Protein AF-A0A7S3CQ62-F1 (afdb_monomer)

InterPro domains:
  IPR026983 Dynein heavy chain [PTHR46532] (2-239)
  IPR027417 P-loop containing nucleoside triphosphate hydrolase [G3DSA:3.40.50.300] (1-50)
  IPR041658 Dynein heavy chain, AAA lid domain [PF18198] (79-223)
  IPR042219 Dynein heavy chain, AAA lid domain superfamily [G3DSA:1.10.8.720] (51-220)

Solvent-accessible surface area (backbone atoms only — not comparable to full-atom values): 14410 Å² total; per-residue (Å²): 114,60,71,55,50,59,57,48,43,56,50,50,56,52,39,67,72,76,58,69,67,91,84,69,78,89,88,84,88,77,76,96,56,92,63,59,53,64,72,53,58,75,75,48,89,86,80,83,89,69,80,70,76,56,54,56,49,32,28,48,53,49,52,67,68,53,53,62,69,74,55,66,77,48,56,64,68,56,50,48,53,50,52,52,47,23,46,50,52,22,43,66,60,56,33,54,72,47,40,68,82,47,31,81,65,92,63,86,82,51,71,64,49,56,52,53,45,51,52,48,51,50,58,52,48,67,73,41,56,89,70,78,63,82,64,42,70,58,51,40,43,47,44,37,55,52,49,56,29,66,63,53,85,50,70,68,54,45,53,51,51,40,52,52,37,63,72,56,54,46,80,55,46,82,68,50,29,70,66,45,45,93,43,84,97,49,103,64,69,42,53,44,71,73,92,65,56,63,68,51,52,53,47,46,46,70,73,50,47,61,82,85,50,38,37,68,65,65,37,62,64,66,54,47,53,59,42,51,52,50,54,52,52,52,52,54,62,74,75,108

Sequence (240 aa):
MPRFLIDLEKKLDHFAIEGSNQGFRLFVSSDPSKSIPIGLCERCIKLTNEPPQGLKQNMKRAFTFFSKEEIEDRDVKIKTILFALCYFHSVMLERRKFGPKGWNMKYPFNVGDLRDSAIVLNNYLERNTSSGKIPWDDLKFLFGEIMYGGHIVDDWDRILCKAYLDNLMNDSLLEEAELFPFIEGRPISFKCPPPYSYEKYIEHIETECPQETPLAFGMHPNAEIDFRTQQCIELFRLLQ

Organism: NCBI:txid1082188

Structure (mmCIF, N/CA/C/O backbone):
data_AF-A0A7S3CQ62-F1
#
_entry.id   AF-A0A7S3CQ62-F1
#
loop_
_atom_site.group_PDB
_atom_site.id
_atom_site.type_symbol
_atom_site.label_atom_id
_atom_site.label_alt_id
_atom_site.label_comp_id
_atom_site.label_asym_id
_atom_site.label_entity_id
_atom_site.label_seq_id
_atom_site.pdbx_PDB_ins_code
_atom_site.Cartn_x
_atom_site.Cartn_y
_atom_site.Cartn_z
_atom_site.occupancy
_atom_site.B_iso_or_equiv
_atom_site.auth_seq_id
_atom_site.auth_comp_id
_atom_site.auth_asym_id
_atom_site.auth_atom_id
_atom_site.pdbx_PDB_model_num
ATOM 1 N N . MET A 1 1 ? 7.791 11.599 -26.322 1.00 60.59 1 MET A N 1
ATOM 2 C CA . MET A 1 1 ? 7.980 11.901 -27.762 1.00 60.59 1 MET A CA 1
ATOM 3 C C . MET A 1 1 ? 9.100 11.032 -28.333 1.00 60.59 1 MET A C 1
ATOM 5 O O . MET A 1 1 ? 10.256 11.420 -28.224 1.00 60.59 1 MET A O 1
ATOM 9 N N . PRO A 1 2 ? 8.794 9.874 -28.937 1.00 68.69 2 PRO A N 1
ATOM 10 C CA . PRO A 1 2 ? 9.817 8.937 -29.424 1.00 68.69 2 PRO A CA 1
ATOM 11 C C . PRO A 1 2 ? 10.813 9.553 -30.417 1.00 68.69 2 PRO A C 1
ATOM 13 O O . PRO A 1 2 ? 12.007 9.292 -30.341 1.00 68.69 2 PRO A O 1
ATOM 16 N N . ARG A 1 3 ? 10.334 10.431 -31.309 1.00 80.06 3 ARG A N 1
ATOM 17 C CA . ARG A 1 3 ? 11.165 11.067 -32.346 1.00 80.06 3 ARG A CA 1
ATOM 18 C C . ARG A 1 3 ? 12.240 11.995 -31.777 1.00 80.06 3 ARG A C 1
ATOM 20 O O . ARG A 1 3 ? 13.343 12.026 -32.303 1.00 80.06 3 ARG A O 1
ATOM 27 N N . PHE A 1 4 ? 11.944 12.685 -30.675 1.00 89.00 4 PHE A N 1
ATOM 28 C CA . PHE A 1 4 ? 12.890 13.611 -30.049 1.00 89.00 4 PHE A CA 1
ATOM 29 C C . PHE A 1 4 ? 14.135 12.901 -29.505 1.00 89.00 4 PHE A C 1
ATOM 31 O O . PHE A 1 4 ? 15.214 13.479 -29.520 1.00 89.00 4 PHE A O 1
ATOM 38 N N . LEU A 1 5 ? 14.012 11.650 -29.047 1.00 90.50 5 LEU A N 1
ATOM 39 C CA . LEU A 1 5 ? 15.142 10.925 -28.460 1.00 90.50 5 LEU A CA 1
ATOM 40 C C . LEU A 1 5 ? 16.237 10.612 -29.488 1.00 90.50 5 LEU A C 1
ATOM 42 O O . LEU A 1 5 ? 17.410 10.619 -29.134 1.00 90.50 5 LEU A O 1
ATOM 46 N N . ILE A 1 6 ? 15.863 10.411 -30.753 1.00 88.56 6 ILE A N 1
ATOM 47 C CA . ILE A 1 6 ? 16.812 10.204 -31.856 1.00 88.56 6 ILE A CA 1
ATOM 48 C C . ILE A 1 6 ? 17.582 11.500 -32.141 1.00 88.56 6 ILE A C 1
ATOM 50 O O . ILE A 1 6 ? 18.793 11.489 -32.350 1.00 88.56 6 ILE A O 1
ATOM 54 N N . ASP A 1 7 ? 16.892 12.640 -32.132 1.00 91.19 7 ASP A N 1
ATOM 55 C CA . ASP A 1 7 ? 17.540 13.938 -32.332 1.00 91.19 7 ASP A CA 1
ATOM 56 C C . ASP A 1 7 ? 18.409 14.329 -31.129 1.00 91.19 7 ASP A C 1
ATOM 58 O O . ASP A 1 7 ? 19.466 14.938 -31.296 1.00 91.19 7 ASP A O 1
ATOM 62 N N . LEU A 1 8 ? 17.988 13.960 -29.917 1.00 91.44 8 LEU A N 1
ATOM 63 C CA . LEU A 1 8 ? 18.772 14.128 -28.698 1.00 91.44 8 LEU A CA 1
ATOM 64 C C . LEU A 1 8 ? 20.071 13.321 -28.762 1.00 91.44 8 LEU A C 1
ATOM 66 O O . LEU A 1 8 ? 21.128 13.865 -28.463 1.00 91.44 8 LEU A O 1
ATOM 70 N N . GLU A 1 9 ? 20.001 12.061 -29.187 1.00 90.25 9 GLU A N 1
ATOM 71 C CA . GLU A 1 9 ? 21.171 11.197 -29.369 1.00 90.25 9 GLU A CA 1
ATOM 72 C C . GLU A 1 9 ? 22.198 11.833 -30.318 1.00 90.25 9 GLU A C 1
ATOM 74 O O . GLU A 1 9 ? 23.357 11.998 -29.938 1.00 90.25 9 GLU A O 1
ATOM 79 N N . LYS A 1 10 ? 21.755 12.332 -31.480 1.00 89.81 10 LYS A N 1
ATOM 80 C CA . LYS A 1 10 ? 22.626 13.041 -32.437 1.00 89.81 10 LYS A CA 1
ATOM 81 C C . LYS A 1 10 ? 23.264 14.303 -31.855 1.00 89.81 10 LYS A C 1
ATOM 83 O O . LYS A 1 10 ? 24.413 14.616 -32.154 1.00 89.81 10 LYS A O 1
ATOM 88 N N . LYS A 1 11 ? 22.527 15.060 -31.037 1.00 90.69 11 LYS A N 1
ATOM 89 C CA . LYS A 1 11 ? 23.074 16.249 -30.363 1.00 90.69 11 LYS A CA 1
ATOM 90 C C . LYS A 1 11 ? 24.134 15.867 -29.335 1.00 90.69 11 LYS A C 1
ATOM 92 O O . LYS A 1 11 ? 25.149 16.546 -29.237 1.00 90.69 11 LYS A O 1
ATOM 97 N N . LEU A 1 12 ? 23.918 14.780 -28.594 1.00 90.12 12 LEU A N 1
ATOM 98 C CA . LEU A 1 12 ? 24.899 14.269 -27.639 1.00 90.12 12 LEU A CA 1
ATOM 99 C C . LEU A 1 12 ? 26.181 13.795 -28.332 1.00 90.12 12 LEU A C 1
ATOM 101 O O . LEU A 1 12 ? 27.257 14.072 -27.814 1.00 90.12 12 LEU A O 1
ATOM 105 N N . ASP A 1 13 ? 26.083 13.166 -29.509 1.00 88.62 13 ASP A N 1
ATOM 106 C CA . ASP A 1 13 ? 27.258 12.822 -30.327 1.00 88.62 13 ASP A CA 1
ATOM 107 C C . ASP A 1 13 ? 28.079 14.057 -30.696 1.00 88.62 13 ASP A C 1
ATOM 109 O O . ASP A 1 13 ? 29.302 14.063 -30.579 1.00 88.62 13 ASP A O 1
ATOM 113 N N . HIS A 1 14 ? 27.401 15.127 -31.107 1.00 88.94 14 HIS A N 1
ATOM 114 C CA . HIS A 1 14 ? 28.061 16.372 -31.469 1.00 88.94 14 HIS A CA 1
ATOM 115 C C . HIS A 1 14 ? 28.770 17.016 -30.266 1.00 88.94 14 HIS A C 1
ATOM 117 O O . HIS A 1 14 ? 29.957 17.331 -30.349 1.00 88.94 14 HIS A O 1
ATOM 123 N N . PHE A 1 15 ? 28.095 17.119 -29.117 1.00 88.06 15 PHE A N 1
ATOM 124 C CA . PHE A 1 15 ? 28.694 17.671 -27.895 1.00 88.06 15 PHE A CA 1
ATOM 125 C C . PHE A 1 15 ? 29.820 16.804 -27.320 1.00 88.06 15 PHE A C 1
ATOM 127 O O . PHE A 1 15 ? 30.730 17.332 -26.683 1.00 88.06 15 PHE A O 1
ATOM 134 N N . ALA A 1 16 ? 29.791 15.488 -27.549 1.00 85.00 16 ALA A N 1
ATOM 135 C CA . ALA A 1 16 ? 30.885 14.603 -27.163 1.00 85.00 16 ALA A CA 1
ATOM 136 C C . ALA A 1 16 ? 32.179 14.905 -27.943 1.00 85.00 16 ALA A C 1
ATOM 138 O O . ALA A 1 16 ? 33.265 14.712 -27.402 1.00 85.00 16 ALA A O 1
ATOM 139 N N . ILE A 1 17 ? 32.067 15.402 -29.183 1.00 87.94 17 ILE A N 1
ATOM 140 C CA . ILE A 1 17 ? 33.208 15.796 -30.024 1.00 87.94 17 ILE A CA 1
ATOM 141 C C . ILE A 1 17 ? 33.702 17.200 -29.660 1.00 87.94 17 ILE A C 1
ATOM 143 O O . ILE A 1 17 ? 34.903 17.403 -29.503 1.00 87.94 17 ILE A O 1
ATOM 147 N N . GLU A 1 18 ? 32.793 18.170 -29.531 1.00 89.75 18 GLU A N 1
ATOM 148 C CA . GLU A 1 18 ? 33.147 19.569 -29.232 1.00 89.75 18 GLU A CA 1
ATOM 149 C C . GLU A 1 18 ? 33.643 19.768 -27.793 1.00 89.75 18 GLU A C 1
ATOM 151 O O . GLU A 1 18 ? 34.380 20.711 -27.500 1.00 89.75 18 GLU A O 1
ATOM 156 N N . GLY A 1 19 ? 33.267 18.851 -26.901 1.00 85.75 19 GLY A N 1
ATOM 157 C CA . GLY A 1 19 ? 33.519 18.937 -25.474 1.00 85.75 19 GLY A CA 1
ATOM 158 C C . GLY A 1 19 ? 32.409 19.696 -24.747 1.00 85.75 19 GLY A C 1
ATOM 159 O O . GLY A 1 19 ? 31.888 20.711 -25.203 1.00 85.75 19 GLY A O 1
ATOM 160 N N . SER A 1 20 ? 32.053 19.203 -23.563 1.00 86.12 20 SER A N 1
ATOM 161 C CA . SER A 1 20 ? 31.081 19.835 -22.668 1.00 86.12 20 SER A CA 1
ATOM 162 C C . SER A 1 20 ? 31.741 20.270 -21.363 1.00 86.12 20 SER A C 1
ATOM 164 O O . SER A 1 20 ? 32.742 19.697 -20.932 1.00 86.12 20 SER A O 1
ATOM 166 N N . ASN A 1 21 ? 31.145 21.245 -20.675 1.00 91.19 21 ASN A N 1
ATOM 167 C CA .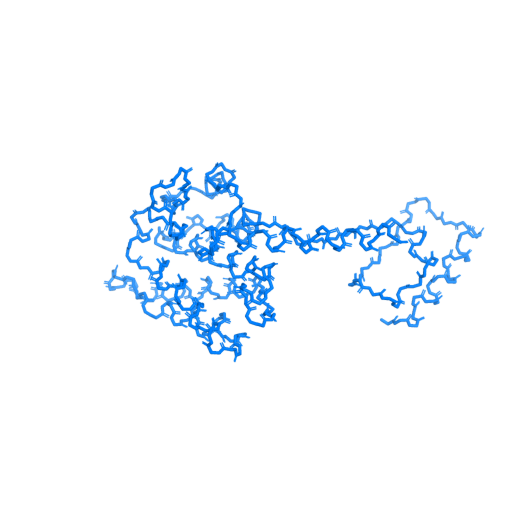 ASN A 1 21 ? 31.572 21.622 -19.327 1.00 91.19 21 ASN A CA 1
ATOM 168 C C . ASN A 1 21 ? 31.559 20.399 -18.380 1.00 91.19 21 ASN A C 1
ATOM 170 O O . ASN A 1 21 ? 30.590 19.642 -18.366 1.00 91.19 21 ASN A O 1
ATOM 174 N N . GLN A 1 22 ? 32.596 20.223 -17.551 1.00 89.38 22 GLN A N 1
ATOM 175 C CA . GLN A 1 22 ? 32.720 19.069 -16.641 1.00 89.38 22 GLN A CA 1
ATOM 176 C C . GLN A 1 22 ? 31.577 18.954 -15.610 1.00 89.38 22 GLN A C 1
ATOM 178 O O . GLN A 1 22 ? 31.265 17.857 -15.139 1.00 89.38 22 GLN A O 1
ATOM 183 N N . GLY A 1 23 ? 30.930 20.070 -15.264 1.00 92.81 23 GLY A N 1
ATOM 184 C CA . GLY A 1 23 ? 29.772 20.130 -14.370 1.00 92.81 23 GLY A CA 1
ATOM 185 C C . GLY A 1 23 ? 28.422 19.913 -15.060 1.00 92.81 23 GLY A C 1
ATOM 186 O O . GLY A 1 23 ? 27.407 19.816 -14.376 1.00 92.81 23 GLY A O 1
ATOM 187 N N . PHE A 1 24 ? 28.376 19.818 -16.393 1.00 90.31 24 PHE A N 1
ATOM 188 C CA . PHE A 1 24 ? 27.122 19.608 -17.114 1.00 90.31 24 PHE A CA 1
ATOM 189 C C . PHE A 1 24 ? 26.525 18.230 -16.800 1.00 90.31 24 PHE A C 1
ATOM 191 O O . PHE A 1 24 ? 27.224 17.214 -16.815 1.00 90.31 24 PHE A O 1
ATOM 198 N N . ARG A 1 25 ? 25.220 18.181 -16.522 1.00 91.19 25 ARG A N 1
ATOM 199 C CA . ARG A 1 25 ? 24.458 16.944 -16.317 1.00 91.19 25 ARG A CA 1
ATOM 200 C C . ARG A 1 25 ? 23.139 17.044 -17.074 1.00 91.19 25 ARG A C 1
ATOM 202 O O . ARG A 1 25 ? 22.391 17.999 -16.882 1.00 91.19 25 ARG A O 1
ATOM 209 N N . LEU A 1 26 ? 22.853 16.047 -17.907 1.00 90.50 26 LEU A N 1
ATOM 210 C CA . LEU A 1 26 ? 21.564 15.887 -18.572 1.00 90.50 26 LEU A CA 1
ATOM 211 C C . LEU A 1 26 ? 20.758 14.812 -17.841 1.00 90.50 26 LEU A C 1
ATOM 213 O O . LEU A 1 26 ? 21.170 13.655 -17.799 1.00 90.50 26 LEU A O 1
ATOM 217 N N . PHE A 1 27 ? 19.603 15.192 -17.301 1.00 92.88 27 PHE A N 1
ATOM 218 C CA . PHE A 1 27 ? 18.657 14.261 -16.691 1.00 92.88 27 PHE A CA 1
ATOM 219 C C . PHE A 1 27 ? 17.520 13.962 -17.666 1.00 92.88 27 PHE A C 1
ATOM 221 O O . PHE A 1 27 ? 16.907 14.875 -18.218 1.00 92.88 27 PHE A O 1
ATOM 228 N N . VAL A 1 28 ? 17.234 12.676 -17.862 1.00 90.06 28 VAL A N 1
ATOM 229 C CA . VAL A 1 28 ? 16.119 12.192 -18.682 1.00 90.06 28 VAL A CA 1
ATOM 230 C C . VAL A 1 28 ? 15.275 11.269 -17.814 1.00 90.06 28 VAL A C 1
ATOM 232 O O . VAL A 1 28 ? 15.810 10.351 -17.198 1.00 90.06 28 VAL A O 1
ATOM 235 N N . SER A 1 29 ? 13.967 11.518 -17.764 1.00 90.94 29 SER A N 1
ATOM 236 C CA . SER A 1 29 ? 12.998 10.675 -17.060 1.00 90.94 29 SER A CA 1
ATOM 237 C C . SER A 1 29 ? 11.996 10.106 -18.060 1.00 90.94 29 SER A C 1
ATOM 239 O O . SER A 1 29 ? 11.517 10.823 -18.941 1.00 90.94 29 SER A O 1
ATOM 241 N N . SER A 1 30 ? 11.721 8.810 -17.956 1.00 88.44 30 SER A N 1
ATOM 242 C CA . SER A 1 30 ? 10.773 8.083 -18.799 1.00 88.44 30 SER A CA 1
ATOM 243 C C . SER A 1 30 ? 10.352 6.804 -18.088 1.00 88.44 30 SER A C 1
ATOM 245 O O . SER A 1 30 ? 11.167 6.188 -17.403 1.00 88.44 30 SER A O 1
ATOM 247 N N . ASP A 1 31 ? 9.127 6.352 -18.344 1.00 86.75 31 ASP A N 1
ATOM 248 C CA . ASP A 1 31 ? 8.762 4.960 -18.092 1.00 86.75 31 ASP A CA 1
ATOM 249 C C . ASP A 1 31 ? 9.589 4.023 -18.994 1.00 86.75 31 ASP A C 1
ATOM 251 O O . ASP A 1 31 ? 10.031 4.445 -20.078 1.00 86.75 31 ASP A O 1
ATOM 255 N N . PRO A 1 32 ? 9.795 2.752 -18.594 1.00 85.00 32 PRO A N 1
ATOM 256 C CA . PRO A 1 32 ? 10.452 1.758 -19.433 1.00 85.00 32 PRO A CA 1
ATOM 257 C C . PRO A 1 32 ? 9.766 1.662 -20.799 1.00 85.00 32 PRO A C 1
ATOM 259 O O . PRO A 1 32 ? 8.586 1.330 -20.902 1.00 85.00 32 PRO A O 1
ATOM 262 N N . SER A 1 33 ? 10.507 1.951 -21.869 1.00 87.31 33 SER A N 1
ATOM 263 C CA . SER A 1 33 ? 9.961 1.942 -23.224 1.00 87.31 33 SER A CA 1
ATOM 264 C C . SER A 1 33 ? 10.969 1.419 -24.234 1.00 87.31 33 SER A C 1
ATOM 266 O O . SER A 1 33 ? 12.117 1.858 -24.283 1.00 87.31 33 SER A O 1
ATOM 268 N N . LYS A 1 34 ? 10.492 0.549 -25.133 1.00 86.69 34 LYS A N 1
ATOM 269 C CA . LYS A 1 34 ? 11.249 0.079 -26.305 1.00 86.69 34 LYS A CA 1
ATOM 270 C C . LYS A 1 34 ? 11.540 1.195 -27.317 1.00 86.69 34 LYS A C 1
ATOM 272 O O . LYS A 1 34 ? 12.281 0.977 -28.265 1.00 86.69 34 LYS A O 1
ATOM 277 N N . SER A 1 35 ? 10.940 2.374 -27.143 1.00 88.38 35 SER A N 1
ATOM 278 C CA . SER A 1 35 ? 11.170 3.533 -28.006 1.00 88.38 35 SER A CA 1
ATOM 279 C C . SER A 1 35 ? 12.406 4.352 -27.631 1.00 88.38 35 SER A C 1
ATOM 281 O O . SER A 1 35 ? 12.697 5.325 -28.323 1.00 88.38 35 SER A O 1
ATOM 283 N N . ILE A 1 36 ? 13.071 4.048 -26.511 1.00 90.31 36 ILE A N 1
ATOM 284 C CA . ILE A 1 36 ? 14.299 4.738 -26.109 1.00 90.31 36 ILE A CA 1
ATOM 285 C C . ILE A 1 36 ? 15.456 4.181 -26.958 1.00 90.31 36 ILE A C 1
ATOM 287 O O . ILE A 1 36 ? 15.652 2.964 -26.954 1.00 90.31 36 ILE A O 1
ATOM 291 N N . PRO A 1 37 ? 16.209 5.024 -27.692 1.00 90.81 37 PRO A N 1
ATOM 292 C CA . PRO A 1 37 ? 17.326 4.562 -28.510 1.00 90.81 37 PRO A CA 1
ATOM 293 C C . PRO A 1 37 ? 18.387 3.830 -27.686 1.00 90.81 37 PRO A C 1
ATOM 295 O O . PRO A 1 37 ? 18.737 4.253 -26.582 1.00 90.81 37 PRO A O 1
ATOM 298 N N . ILE A 1 38 ? 18.921 2.741 -28.242 1.00 89.81 38 ILE A N 1
ATOM 299 C CA . ILE A 1 38 ? 19.908 1.894 -27.560 1.00 89.81 38 ILE A CA 1
ATOM 300 C C . ILE A 1 38 ? 21.187 2.683 -27.259 1.00 89.81 38 ILE A C 1
ATOM 302 O O . ILE A 1 38 ? 21.678 2.604 -26.136 1.00 89.81 38 ILE A O 1
ATOM 306 N N . GLY A 1 39 ? 21.679 3.501 -28.196 1.00 88.62 39 GLY A N 1
ATOM 307 C CA . GLY A 1 39 ? 22.899 4.284 -27.978 1.00 88.62 39 GLY A CA 1
ATOM 308 C C . GLY A 1 39 ? 22.742 5.340 -26.880 1.00 88.62 39 GLY A C 1
ATOM 309 O O . GLY A 1 39 ? 23.668 5.562 -26.099 1.00 88.62 39 GLY A O 1
ATOM 310 N N . LEU A 1 40 ? 21.543 5.915 -26.711 1.00 89.62 40 LEU A N 1
ATOM 311 C CA . LEU A 1 40 ? 21.233 6.764 -25.555 1.00 89.62 40 LEU A CA 1
ATOM 312 C C . LEU A 1 40 ? 21.296 5.972 -24.239 1.00 89.62 40 LEU A C 1
ATOM 314 O O . LEU A 1 40 ? 21.863 6.456 -23.259 1.00 89.62 40 LEU A O 1
ATOM 318 N N . CYS A 1 41 ? 20.747 4.753 -24.219 1.00 88.62 41 CYS A N 1
ATOM 319 C CA . CYS A 1 41 ? 20.810 3.863 -23.061 1.00 88.62 41 CYS A CA 1
ATOM 320 C C . CYS A 1 41 ? 22.247 3.431 -22.729 1.00 88.62 41 CYS A C 1
ATOM 322 O O . CYS A 1 41 ? 22.599 3.350 -21.561 1.00 88.62 41 CYS A O 1
ATOM 324 N N . GLU A 1 42 ? 23.094 3.126 -23.709 1.00 88.75 42 GLU A N 1
ATOM 325 C CA . GLU A 1 42 ? 24.480 2.696 -23.459 1.00 88.75 42 GLU A CA 1
ATOM 326 C C . GLU A 1 42 ? 25.347 3.791 -22.830 1.00 88.75 42 GLU A C 1
ATOM 328 O O . GLU A 1 42 ? 26.264 3.494 -22.068 1.00 88.75 42 GLU A O 1
ATOM 333 N N . ARG A 1 43 ? 25.035 5.059 -23.111 1.00 87.00 43 ARG A N 1
ATOM 334 C CA . ARG A 1 43 ? 25.820 6.220 -22.666 1.00 87.00 43 ARG A CA 1
ATOM 335 C C . ARG A 1 43 ? 25.324 6.843 -21.365 1.00 87.00 43 ARG A C 1
ATOM 337 O O . ARG A 1 43 ? 25.995 7.718 -20.820 1.00 87.00 43 ARG A O 1
ATOM 344 N N . CYS A 1 44 ? 24.149 6.448 -20.879 1.00 89.06 44 CYS A N 1
ATOM 345 C CA . CYS A 1 44 ? 23.557 7.024 -19.679 1.00 89.06 44 CYS A CA 1
ATOM 346 C C . CYS A 1 44 ? 23.829 6.174 -18.432 1.00 89.06 44 CYS A C 1
ATOM 348 O O . CYS A 1 44 ? 23.890 4.944 -18.472 1.00 89.06 44 CYS A O 1
ATOM 350 N N . ILE A 1 45 ? 23.926 6.848 -17.284 1.00 90.94 45 ILE A N 1
ATOM 351 C CA . ILE A 1 45 ? 23.784 6.185 -15.988 1.00 90.94 45 ILE A CA 1
ATOM 352 C C . ILE A 1 45 ? 22.290 5.921 -15.798 1.00 90.94 45 ILE A C 1
ATOM 354 O O . ILE A 1 45 ? 21.497 6.855 -15.672 1.00 90.94 45 ILE A O 1
ATOM 358 N N . LYS A 1 46 ? 21.905 4.644 -15.811 1.00 90.88 46 LYS A N 1
ATOM 359 C CA . LYS A 1 46 ? 20.510 4.217 -15.659 1.00 90.88 46 LYS A CA 1
ATOM 360 C C . LYS A 1 46 ? 20.173 4.155 -14.179 1.00 90.88 46 LYS A C 1
ATOM 362 O O . LYS A 1 46 ? 20.758 3.363 -13.445 1.00 90.88 46 LYS A O 1
ATOM 367 N N . LEU A 1 47 ? 19.222 4.979 -13.760 1.00 90.94 47 LEU A N 1
ATOM 368 C CA . LEU A 1 47 ? 18.652 4.938 -12.421 1.00 90.94 47 LEU A CA 1
ATOM 369 C C . LEU A 1 47 ? 17.209 4.459 -12.534 1.00 90.94 47 LEU A C 1
ATOM 371 O O . LEU A 1 47 ? 16.369 5.133 -13.129 1.00 90.94 47 LEU A O 1
ATOM 375 N N . THR A 1 48 ? 16.931 3.281 -11.987 1.00 87.06 48 THR A N 1
ATOM 376 C CA . THR A 1 48 ? 15.582 2.722 -11.904 1.00 87.06 48 THR A CA 1
ATOM 377 C C . THR A 1 48 ? 14.967 3.117 -10.570 1.00 87.06 48 THR A C 1
ATOM 379 O O . THR A 1 48 ? 15.475 2.740 -9.515 1.00 87.06 48 THR A O 1
ATOM 382 N N . ASN A 1 49 ? 13.879 3.884 -10.611 1.00 81.44 49 ASN A N 1
ATOM 383 C CA . ASN A 1 49 ? 13.082 4.188 -9.427 1.00 81.44 49 ASN A CA 1
ATOM 384 C C . ASN A 1 49 ? 11.881 3.243 -9.385 1.00 81.44 49 ASN A C 1
ATOM 386 O O . ASN A 1 49 ? 10.823 3.541 -9.940 1.00 81.44 49 ASN A O 1
ATOM 390 N N . GLU A 1 50 ? 12.072 2.077 -8.780 1.00 74.25 50 GLU A N 1
ATOM 391 C CA . GLU A 1 50 ? 10.982 1.134 -8.556 1.00 74.25 50 GLU A CA 1
ATOM 392 C C . GLU A 1 50 ? 10.296 1.441 -7.220 1.00 74.25 50 GLU A C 1
ATOM 394 O O . GLU A 1 50 ? 10.972 1.789 -6.247 1.00 74.25 50 GLU A O 1
ATOM 399 N N . PRO A 1 51 ? 8.955 1.332 -7.139 1.00 70.12 51 PRO A N 1
ATOM 400 C CA . PRO A 1 51 ? 8.278 1.439 -5.859 1.00 70.12 51 PRO A CA 1
ATOM 401 C C . PRO A 1 51 ? 8.844 0.380 -4.904 1.00 70.12 51 PRO A C 1
ATOM 403 O O . PRO A 1 51 ? 9.126 -0.741 -5.339 1.00 70.12 51 PRO A O 1
ATOM 406 N N . PRO A 1 52 ? 9.010 0.717 -3.615 1.00 70.38 52 PRO A N 1
ATOM 407 C CA . PRO A 1 52 ? 9.515 -0.239 -2.651 1.00 70.38 52 PRO A CA 1
ATOM 408 C C . PRO A 1 52 ? 8.638 -1.490 -2.653 1.00 70.38 52 PRO A C 1
ATOM 410 O O . PRO A 1 52 ? 7.412 -1.393 -2.649 1.00 70.38 52 PRO A O 1
ATOM 413 N N . GLN A 1 53 ? 9.277 -2.655 -2.671 1.00 78.00 53 GLN A N 1
ATOM 414 C CA . GLN A 1 53 ? 8.568 -3.924 -2.641 1.00 78.00 53 GLN A CA 1
ATOM 415 C C . GLN A 1 53 ? 8.363 -4.374 -1.200 1.00 78.00 53 GLN A C 1
ATOM 417 O O . GLN A 1 53 ? 9.250 -4.257 -0.348 1.00 78.00 53 GLN A O 1
ATOM 422 N N . GLY A 1 54 ? 7.187 -4.932 -0.961 1.00 88.31 54 GLY A N 1
ATOM 423 C CA . GLY A 1 54 ? 6.856 -5.609 0.274 1.00 88.31 54 GLY A CA 1
ATOM 424 C C . GLY A 1 54 ? 6.035 -4.769 1.244 1.00 88.31 54 GLY A C 1
ATOM 425 O O . GLY A 1 54 ? 6.089 -3.534 1.261 1.00 88.31 54 GLY A O 1
ATOM 426 N N . LEU A 1 55 ? 5.261 -5.460 2.078 1.00 92.25 55 LEU A N 1
ATOM 427 C CA . LEU A 1 55 ? 4.297 -4.845 2.989 1.00 92.25 55 LEU A CA 1
ATOM 428 C C . LEU A 1 55 ? 4.932 -3.784 3.899 1.00 92.25 55 LEU A C 1
ATOM 430 O O . LEU A 1 55 ? 4.441 -2.660 3.946 1.00 92.25 55 LEU A O 1
ATOM 434 N N . LYS A 1 56 ? 6.051 -4.107 4.563 1.00 94.06 56 LYS A N 1
ATOM 435 C CA . LYS A 1 56 ? 6.719 -3.197 5.511 1.00 94.06 56 LYS A CA 1
ATOM 436 C C . LYS A 1 56 ? 7.097 -1.861 4.874 1.00 94.06 56 LYS A C 1
ATOM 438 O O . LYS A 1 56 ? 6.865 -0.801 5.447 1.00 94.06 56 LYS A O 1
ATOM 443 N N . GLN A 1 57 ? 7.682 -1.904 3.677 1.00 93.00 57 GLN A N 1
ATOM 444 C CA . GLN A 1 57 ? 8.158 -0.693 3.014 1.00 93.00 57 GLN A CA 1
ATOM 445 C C . GLN A 1 57 ? 7.010 0.139 2.441 1.00 93.00 57 GLN A C 1
ATOM 447 O O . GLN A 1 57 ? 7.053 1.366 2.523 1.00 93.00 57 GLN A O 1
ATOM 452 N N . ASN A 1 58 ? 5.960 -0.505 1.918 1.00 93.94 58 ASN A N 1
ATOM 453 C CA . ASN A 1 58 ? 4.752 0.213 1.514 1.00 93.94 58 ASN A CA 1
ATOM 454 C C . ASN A 1 58 ? 4.045 0.843 2.707 1.00 93.94 58 ASN A C 1
ATOM 456 O O . ASN A 1 58 ? 3.630 1.991 2.608 1.00 93.94 58 ASN A O 1
ATOM 460 N N . MET A 1 59 ? 3.989 0.148 3.841 1.00 94.69 59 MET A N 1
ATOM 461 C CA . MET A 1 59 ? 3.382 0.669 5.056 1.00 94.69 59 MET A CA 1
ATOM 462 C C . MET A 1 59 ? 4.151 1.867 5.600 1.00 94.69 59 MET A C 1
ATOM 464 O O . MET A 1 59 ? 3.547 2.898 5.892 1.00 94.69 59 MET A O 1
ATOM 468 N N . LYS A 1 60 ? 5.486 1.776 5.646 1.00 95.00 60 LYS A N 1
ATOM 469 C CA . LYS A 1 60 ? 6.339 2.910 6.006 1.00 95.00 60 LYS A CA 1
ATOM 470 C C . LYS A 1 60 ? 6.094 4.088 5.067 1.00 95.00 60 LYS A C 1
ATOM 472 O O . LYS A 1 60 ? 5.825 5.182 5.539 1.00 95.00 60 LYS A O 1
ATOM 477 N N . ARG A 1 61 ? 6.112 3.859 3.749 1.00 94.31 61 ARG A N 1
ATOM 478 C CA . ARG A 1 61 ? 5.863 4.900 2.741 1.00 94.31 61 ARG A CA 1
ATOM 479 C C . ARG A 1 61 ? 4.474 5.531 2.880 1.00 94.31 61 ARG A C 1
ATOM 481 O O . ARG A 1 61 ? 4.363 6.746 2.751 1.00 94.31 61 ARG A O 1
ATOM 488 N N . ALA A 1 62 ? 3.447 4.719 3.115 1.00 96.00 62 ALA A N 1
ATOM 489 C CA . ALA A 1 62 ? 2.069 5.154 3.311 1.00 96.00 62 ALA A CA 1
ATOM 490 C C . ALA A 1 62 ? 1.936 6.026 4.564 1.00 96.00 62 ALA A C 1
ATOM 492 O O . ALA A 1 62 ? 1.287 7.063 4.514 1.00 96.00 62 ALA A O 1
ATOM 493 N N . PHE A 1 63 ? 2.596 5.647 5.659 1.00 96.00 63 PHE A N 1
ATOM 494 C CA . PHE A 1 63 ? 2.553 6.409 6.903 1.00 96.00 63 PHE A CA 1
ATOM 495 C C . PHE A 1 63 ? 3.364 7.708 6.817 1.00 96.00 63 PHE A C 1
ATOM 497 O O . PHE A 1 63 ? 2.852 8.773 7.141 1.00 96.00 63 PHE A O 1
ATOM 504 N N . THR A 1 64 ? 4.595 7.656 6.292 1.00 95.19 64 THR A N 1
ATOM 505 C CA . THR A 1 64 ? 5.466 8.841 6.142 1.00 95.19 64 THR A CA 1
ATOM 506 C C . THR A 1 64 ? 5.015 9.808 5.049 1.00 95.19 64 THR A C 1
ATOM 508 O O . THR A 1 64 ? 5.666 10.824 4.816 1.00 95.19 64 THR A O 1
ATOM 511 N N . PHE A 1 65 ? 3.956 9.465 4.315 1.00 95.06 65 PHE A N 1
ATOM 512 C CA . PHE A 1 65 ? 3.312 10.393 3.395 1.00 95.06 65 PHE A CA 1
ATOM 513 C C . PHE A 1 65 ? 2.644 11.554 4.143 1.00 95.06 65 PHE A C 1
ATOM 515 O O . PHE A 1 65 ? 2.611 12.666 3.621 1.00 95.06 65 PHE A O 1
ATOM 522 N N . PHE A 1 66 ? 2.144 11.295 5.352 1.00 95.19 66 PHE A N 1
ATOM 523 C CA . PHE A 1 66 ? 1.577 12.309 6.232 1.00 95.19 66 PHE A CA 1
ATOM 524 C C . PHE A 1 66 ? 2.687 12.978 7.041 1.00 95.19 66 PHE A C 1
ATOM 526 O O . PHE A 1 66 ? 3.624 12.312 7.491 1.00 95.19 66 PHE A O 1
ATOM 533 N N . SER A 1 67 ? 2.598 14.295 7.219 1.00 94.06 67 SER A N 1
ATOM 534 C CA . SER A 1 67 ? 3.602 15.030 7.987 1.00 94.06 67 SER A CA 1
ATOM 535 C C . SER A 1 67 ? 3.490 14.721 9.481 1.00 94.06 67 SER A C 1
ATOM 537 O O . SER A 1 67 ? 2.449 14.288 9.980 1.00 94.06 67 SER A O 1
ATOM 539 N N . LYS A 1 68 ? 4.570 14.968 10.225 1.00 94.06 68 LYS A N 1
ATOM 540 C CA . LYS A 1 68 ? 4.577 14.785 11.679 1.00 94.06 68 LYS A CA 1
ATOM 541 C C . LYS A 1 68 ? 3.473 15.608 12.346 1.00 94.06 68 LYS A C 1
ATOM 543 O O . LYS A 1 68 ? 2.724 15.088 13.166 1.00 94.06 68 LYS A O 1
ATOM 548 N N . GLU A 1 69 ? 3.348 16.866 11.945 1.00 92.19 69 GLU A N 1
ATOM 549 C CA . GLU A 1 69 ? 2.365 17.820 12.459 1.00 92.19 69 GLU A CA 1
ATOM 550 C C . GLU A 1 69 ? 0.934 17.343 12.169 1.00 92.19 69 GLU A C 1
ATOM 552 O O . GLU A 1 69 ? 0.069 17.379 13.042 1.00 92.19 69 GLU A O 1
ATOM 557 N N . GLU A 1 70 ? 0.697 16.801 10.969 1.00 89.25 70 GLU A N 1
ATOM 558 C CA . GLU A 1 70 ? -0.608 16.261 10.576 1.00 89.25 70 GLU A CA 1
ATOM 559 C C . GLU A 1 70 ? -1.060 15.071 11.421 1.00 89.25 70 GLU A C 1
ATOM 561 O O . GLU A 1 70 ? -2.266 14.834 11.497 1.00 89.25 70 GLU A O 1
ATOM 566 N N . ILE A 1 71 ? -0.124 14.328 12.020 1.00 91.62 71 ILE A N 1
ATOM 567 C CA . ILE A 1 71 ? -0.389 13.152 12.854 1.00 91.62 71 ILE A CA 1
ATOM 568 C C . ILE A 1 71 ? -0.420 13.513 14.339 1.00 91.62 71 ILE A C 1
ATOM 570 O O . ILE A 1 71 ? -1.262 13.001 15.077 1.00 91.62 71 ILE A O 1
ATOM 574 N N . GLU A 1 72 ? 0.494 14.358 14.817 1.00 90.31 72 GLU A N 1
ATOM 575 C CA . GLU A 1 72 ? 0.622 14.661 16.245 1.00 90.31 72 GLU A CA 1
ATOM 576 C C . GLU A 1 72 ? -0.585 15.419 16.801 1.00 90.31 72 GLU A C 1
ATOM 578 O O . GLU A 1 72 ? -1.061 15.059 17.881 1.00 90.31 72 GLU A O 1
ATOM 583 N N . ASP A 1 73 ? -1.164 16.332 16.023 1.00 87.38 73 ASP A N 1
ATOM 584 C CA . ASP A 1 73 ? -2.288 17.175 16.450 1.00 87.38 73 ASP A CA 1
ATOM 585 C C . ASP A 1 73 ? -3.661 16.473 16.394 1.00 87.38 73 ASP A C 1
ATOM 587 O O . ASP A 1 73 ? -4.692 17.071 16.711 1.00 87.38 73 ASP A O 1
ATOM 591 N N . ARG A 1 74 ? -3.719 15.202 15.976 1.00 87.75 74 ARG A N 1
ATOM 592 C CA . ARG A 1 74 ? -4.988 14.479 15.769 1.00 87.75 74 ARG A CA 1
ATOM 593 C C . ARG A 1 74 ? -5.498 13.770 17.014 1.00 87.75 74 ARG A C 1
ATOM 595 O O . ARG A 1 74 ? -4.731 13.372 17.889 1.00 87.75 74 ARG A O 1
ATOM 602 N N . ASP A 1 75 ? -6.808 13.531 17.033 1.00 89.50 75 ASP A N 1
ATOM 603 C CA . ASP A 1 75 ? -7.435 12.652 18.018 1.00 89.50 75 ASP A CA 1
ATOM 604 C C . ASP A 1 75 ? -6.866 11.230 17.932 1.00 89.50 75 ASP A C 1
ATOM 606 O O . ASP A 1 75 ? -6.539 10.726 16.855 1.00 89.50 75 ASP A O 1
ATOM 610 N N . VAL A 1 76 ? -6.790 10.564 19.080 1.00 89.81 76 VAL A N 1
ATOM 611 C CA . VAL A 1 76 ? -6.287 9.195 19.202 1.00 89.81 76 VAL A CA 1
ATOM 612 C C . VAL A 1 76 ? -6.986 8.234 18.235 1.00 89.81 76 VAL A C 1
ATOM 614 O O . VAL A 1 76 ? -6.307 7.471 17.549 1.00 89.81 76 VAL A O 1
ATOM 617 N N . LYS A 1 77 ? -8.319 8.304 18.116 1.00 90.69 77 LYS A N 1
ATOM 618 C CA . LYS A 1 77 ? -9.100 7.411 17.246 1.00 90.69 77 LYS A CA 1
ATOM 619 C C . LYS A 1 77 ? -8.735 7.614 15.778 1.00 90.69 77 LYS A C 1
ATOM 621 O O . LYS A 1 77 ? -8.613 6.643 15.035 1.00 90.69 77 LYS A O 1
ATOM 626 N N . ILE A 1 78 ? -8.524 8.869 15.373 1.00 92.38 78 ILE A N 1
ATOM 627 C CA . ILE A 1 78 ? -8.094 9.217 14.014 1.00 92.38 78 ILE A CA 1
ATOM 628 C C . ILE A 1 78 ? -6.729 8.594 13.730 1.00 92.38 78 ILE A C 1
ATOM 630 O O . ILE A 1 78 ? -6.568 7.969 12.685 1.00 92.38 78 ILE A O 1
ATOM 634 N N . LYS A 1 79 ? -5.762 8.712 14.652 1.00 92.88 79 LYS A N 1
ATOM 635 C CA . LYS A 1 79 ? -4.419 8.137 14.464 1.00 92.88 79 LYS A CA 1
ATOM 636 C C . LYS A 1 79 ? -4.472 6.619 14.293 1.00 92.88 79 LYS A C 1
ATOM 638 O O . LYS A 1 79 ? -3.855 6.096 13.367 1.00 92.88 79 LYS A O 1
ATOM 643 N N . THR A 1 80 ? -5.244 5.926 15.132 1.00 93.56 80 THR A N 1
ATOM 644 C CA . THR A 1 80 ? -5.410 4.467 15.056 1.00 93.56 80 THR A CA 1
ATOM 645 C C . THR A 1 80 ? -6.046 4.042 13.729 1.00 93.56 80 THR A C 1
ATOM 647 O O . THR A 1 80 ? -5.509 3.178 13.035 1.00 93.56 80 THR A O 1
ATOM 650 N N . ILE A 1 81 ? -7.150 4.681 13.320 1.00 94.88 81 ILE A N 1
ATOM 651 C CA . ILE A 1 81 ? -7.818 4.355 12.049 1.00 94.88 81 ILE A CA 1
ATOM 652 C C . ILE A 1 81 ? -6.916 4.685 10.856 1.00 94.88 81 ILE A C 1
ATOM 654 O O . ILE A 1 81 ? -6.856 3.915 9.901 1.00 94.88 81 ILE A O 1
ATOM 658 N N . LEU A 1 82 ? -6.180 5.796 10.905 1.00 95.31 82 LEU A N 1
ATOM 659 C CA . LEU A 1 82 ? -5.255 6.187 9.846 1.00 95.31 82 LEU A CA 1
ATOM 660 C C . LEU A 1 82 ? -4.104 5.185 9.694 1.00 95.31 82 LEU A C 1
ATOM 662 O O . LEU A 1 82 ? -3.730 4.849 8.571 1.00 95.31 82 LEU A O 1
ATOM 666 N N . PHE A 1 83 ? -3.575 4.660 10.800 1.00 96.00 83 PHE A N 1
ATOM 667 C CA . PHE A 1 83 ? -2.570 3.600 10.765 1.00 96.00 83 PHE A CA 1
ATOM 668 C C . PHE A 1 83 ? -3.120 2.323 10.109 1.00 96.00 83 PHE A C 1
ATOM 670 O O . PHE A 1 83 ? -2.490 1.765 9.206 1.00 96.00 83 PHE A O 1
ATOM 677 N N . ALA A 1 84 ? -4.331 1.903 10.487 1.00 96.00 84 ALA A N 1
ATOM 678 C CA . ALA A 1 84 ? -5.012 0.766 9.868 1.00 96.00 84 ALA A CA 1
ATOM 679 C C . ALA A 1 84 ? -5.310 0.998 8.378 1.00 96.00 84 ALA A C 1
ATOM 681 O O . ALA A 1 84 ? -5.188 0.084 7.565 1.00 96.00 84 ALA A O 1
ATOM 682 N N . LEU A 1 85 ? -5.640 2.232 7.997 1.00 96.62 85 LEU A N 1
ATOM 683 C CA . LEU A 1 85 ? -5.843 2.636 6.609 1.00 96.62 85 LEU A CA 1
ATOM 684 C C . LEU A 1 85 ? -4.532 2.595 5.804 1.00 96.62 85 LEU A C 1
ATOM 686 O O . LEU A 1 85 ? -4.543 2.175 4.648 1.00 96.62 85 LEU A O 1
ATOM 690 N N . CYS A 1 86 ? -3.393 2.950 6.408 1.00 96.69 86 CYS A N 1
ATOM 691 C CA . CYS A 1 86 ? -2.070 2.783 5.795 1.00 96.69 86 CYS A CA 1
ATOM 692 C C . CYS A 1 86 ? -1.727 1.300 5.581 1.00 96.69 86 CYS A C 1
ATOM 694 O O . CYS A 1 86 ? -1.198 0.933 4.526 1.00 96.69 86 CYS A O 1
ATOM 696 N N . TYR A 1 87 ? -2.058 0.437 6.547 1.00 96.12 87 TYR A N 1
ATOM 697 C CA . TYR A 1 87 ? -1.937 -1.015 6.393 1.00 96.12 87 TYR A CA 1
ATOM 698 C C . TYR A 1 87 ? -2.831 -1.527 5.254 1.00 96.12 87 TYR A C 1
ATOM 700 O O . TYR A 1 87 ? -2.336 -2.181 4.336 1.00 96.12 87 TYR A O 1
ATOM 708 N N . PHE A 1 88 ? -4.115 -1.154 5.252 1.00 97.00 88 PHE A N 1
ATOM 709 C CA . PHE A 1 88 ? -5.068 -1.499 4.196 1.00 97.00 88 PHE A CA 1
ATOM 710 C C . PHE A 1 88 ? -4.555 -1.082 2.811 1.00 97.00 88 PHE A C 1
ATOM 712 O O . PHE A 1 88 ? -4.462 -1.921 1.917 1.00 97.00 88 PHE A O 1
ATOM 719 N N . HIS A 1 89 ? -4.129 0.174 2.649 1.00 97.06 89 HIS A N 1
ATOM 720 C CA . HIS A 1 89 ? -3.543 0.683 1.406 1.00 97.06 89 HIS A CA 1
ATOM 721 C C . HIS A 1 89 ? -2.367 -0.179 0.930 1.00 97.06 89 HIS A C 1
ATOM 723 O O . HIS A 1 89 ? -2.290 -0.564 -0.239 1.00 97.06 89 HIS A O 1
ATOM 729 N N . SER A 1 90 ? -1.474 -0.533 1.854 1.00 95.75 90 SER A N 1
ATOM 730 C CA . SER A 1 90 ? -0.290 -1.344 1.565 1.00 95.75 90 SER A CA 1
ATOM 731 C C . SER A 1 90 ? -0.657 -2.760 1.121 1.00 95.75 90 SER A C 1
ATOM 733 O O . SER A 1 90 ? -0.060 -3.281 0.179 1.00 95.75 90 SER A O 1
ATOM 735 N N . VAL A 1 91 ? -1.677 -3.365 1.738 1.00 94.94 91 VAL A N 1
ATOM 736 C CA . VAL A 1 91 ? -2.221 -4.669 1.332 1.00 94.94 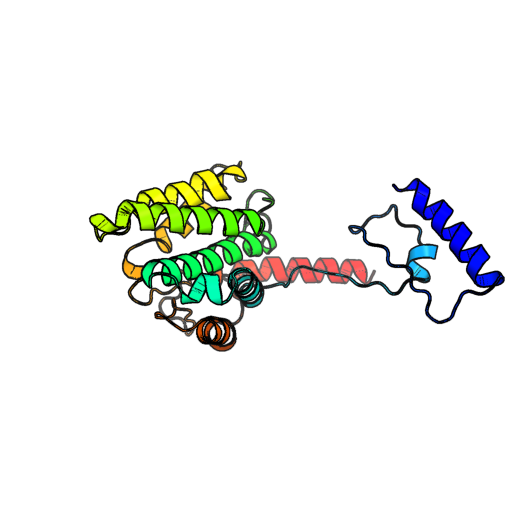91 VAL A CA 1
ATOM 737 C C . VAL A 1 91 ? -2.845 -4.588 -0.062 1.00 94.94 91 VAL A C 1
ATOM 739 O O . VAL A 1 91 ? -2.525 -5.421 -0.913 1.00 94.94 91 VAL A O 1
ATOM 742 N N . MET A 1 92 ? -3.676 -3.577 -0.341 1.00 94.62 92 MET A N 1
ATOM 743 C CA . MET A 1 92 ? -4.305 -3.398 -1.658 1.00 94.62 92 MET A CA 1
ATOM 744 C C . MET A 1 92 ? -3.260 -3.262 -2.778 1.00 94.62 92 MET A C 1
ATOM 746 O O . MET A 1 92 ? -3.411 -3.878 -3.838 1.00 94.62 92 MET A O 1
ATOM 750 N N . LEU A 1 93 ? -2.172 -2.524 -2.526 1.00 93.50 93 LEU A N 1
ATOM 751 C CA . LEU A 1 93 ? -1.054 -2.367 -3.460 1.00 93.50 93 LEU A CA 1
ATOM 752 C C . LEU A 1 93 ? -0.274 -3.666 -3.684 1.00 93.50 93 LEU A C 1
ATOM 754 O O . LEU A 1 93 ? -0.020 -4.042 -4.828 1.00 93.50 93 LEU A O 1
ATOM 758 N N . GLU A 1 94 ? 0.130 -4.347 -2.613 1.00 92.31 94 GLU A N 1
ATOM 759 C CA . GLU A 1 94 ? 1.048 -5.486 -2.696 1.00 92.31 94 GLU A CA 1
ATOM 760 C C . GLU A 1 94 ? 0.379 -6.765 -3.191 1.00 92.31 94 GLU A C 1
ATOM 762 O O . GLU A 1 94 ? 1.030 -7.579 -3.847 1.00 92.31 94 GLU A O 1
ATOM 767 N N . ARG A 1 95 ? -0.933 -6.928 -2.980 1.00 92.88 95 ARG A N 1
ATOM 768 C CA . ARG A 1 95 ? -1.678 -8.099 -3.471 1.00 92.88 95 ARG A CA 1
ATOM 769 C C . ARG A 1 95 ? -1.521 -8.327 -4.973 1.00 92.88 95 ARG A C 1
ATOM 771 O O . ARG A 1 95 ? -1.487 -9.476 -5.407 1.00 92.88 95 ARG A O 1
ATOM 778 N N . ARG A 1 96 ? -1.332 -7.268 -5.771 1.00 90.88 96 ARG A N 1
ATOM 779 C CA . ARG A 1 96 ? -1.146 -7.371 -7.233 1.00 90.88 96 ARG A CA 1
ATOM 780 C C . ARG A 1 96 ? 0.026 -8.272 -7.646 1.00 90.88 96 ARG A C 1
ATOM 782 O O . ARG A 1 96 ? 0.025 -8.779 -8.767 1.00 90.88 96 ARG A O 1
ATOM 789 N N . LYS A 1 97 ? 1.018 -8.488 -6.771 1.00 88.69 97 LYS A N 1
ATOM 790 C CA . LYS A 1 97 ? 2.168 -9.359 -7.068 1.00 88.69 97 LYS A CA 1
ATOM 791 C C . LYS A 1 97 ? 1.787 -10.830 -7.209 1.00 88.69 97 LYS A C 1
ATOM 793 O O . LYS A 1 97 ? 2.460 -11.561 -7.925 1.00 88.69 97 LYS A O 1
ATOM 798 N N . PHE A 1 98 ? 0.683 -11.251 -6.591 1.00 91.69 98 PHE A N 1
ATOM 799 C CA . PHE A 1 98 ? 0.157 -12.614 -6.704 1.00 91.69 98 PHE A CA 1
ATOM 800 C C . PHE A 1 98 ? -0.707 -12.814 -7.962 1.00 91.69 98 PHE A C 1
ATOM 802 O O . PHE A 1 98 ? -1.406 -13.823 -8.088 1.00 91.69 98 PHE A O 1
ATOM 809 N N . GLY A 1 99 ? -0.681 -11.854 -8.896 1.00 90.19 99 GLY A N 1
ATOM 810 C CA . GLY A 1 99 ? -1.424 -11.916 -10.150 1.00 90.19 99 GLY A CA 1
ATOM 811 C C . GLY A 1 99 ? -2.927 -12.122 -9.911 1.00 90.19 99 GLY A C 1
ATOM 812 O O . GLY A 1 99 ? -3.460 -11.547 -8.959 1.00 90.19 99 GLY A O 1
ATOM 813 N N . PRO A 1 100 ? -3.590 -12.987 -10.705 1.00 91.25 100 PRO A N 1
ATOM 814 C CA . PRO A 1 100 ? -5.022 -13.275 -10.576 1.00 91.25 100 PRO A CA 1
ATOM 815 C C . PRO A 1 100 ? -5.465 -13.806 -9.206 1.00 91.25 100 PRO A C 1
ATOM 817 O O . PRO A 1 100 ? -6.641 -13.747 -8.882 1.00 91.25 100 PRO A O 1
ATOM 820 N N . LYS A 1 101 ? -4.550 -14.346 -8.383 1.00 92.31 101 LYS A N 1
ATOM 821 C CA . LYS A 1 101 ? -4.898 -14.781 -7.017 1.00 92.31 101 LYS A CA 1
ATOM 822 C C . LYS A 1 101 ? -5.014 -13.605 -6.047 1.00 92.31 101 LYS A C 1
ATOM 824 O O . LYS A 1 101 ? -5.688 -13.713 -5.026 1.00 92.31 101 LYS A O 1
ATOM 829 N N . GLY A 1 102 ? -4.290 -12.523 -6.321 1.00 93.50 102 GLY A N 1
ATOM 830 C CA . GLY A 1 102 ? -4.319 -11.307 -5.519 1.00 93.50 102 GLY A CA 1
ATOM 831 C C . GLY A 1 102 ? -5.485 -10.403 -5.901 1.00 93.50 102 GLY A C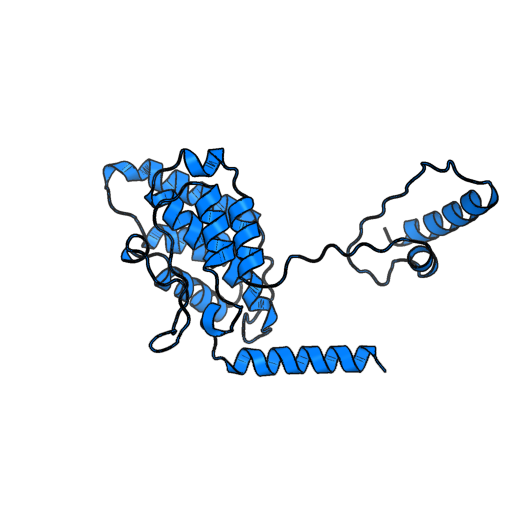 1
ATOM 832 O O . GLY A 1 102 ? -6.247 -9.998 -5.025 1.00 93.50 102 GLY A O 1
ATOM 833 N N . TRP A 1 103 ? -5.614 -10.135 -7.199 1.00 95.31 103 TRP A N 1
ATOM 834 C CA . TRP A 1 103 ? -6.694 -9.364 -7.812 1.00 95.31 103 TRP A CA 1
ATOM 835 C C . TRP A 1 103 ? -7.017 -9.947 -9.182 1.00 95.31 103 TRP A C 1
ATOM 837 O O . TRP A 1 103 ? -6.088 -10.264 -9.932 1.00 95.31 103 TRP A O 1
ATOM 847 N N . ASN A 1 104 ? -8.297 -10.025 -9.544 1.00 95.69 104 ASN A N 1
ATOM 848 C CA . ASN A 1 104 ? -8.685 -10.467 -10.883 1.00 95.69 104 ASN A CA 1
ATOM 849 C C . ASN A 1 104 ? -8.204 -9.478 -11.958 1.00 95.69 104 ASN A C 1
ATOM 851 O O . ASN A 1 104 ? -7.778 -9.894 -13.038 1.00 95.69 104 ASN A O 1
ATOM 855 N N . MET A 1 105 ? -8.203 -8.176 -11.644 1.00 94.31 105 MET A N 1
ATOM 856 C CA . MET A 1 105 ? -7.748 -7.105 -12.538 1.00 94.31 105 MET A CA 1
ATOM 857 C C . MET A 1 105 ? -6.636 -6.248 -11.914 1.00 94.31 105 MET A C 1
ATOM 859 O O . MET A 1 105 ? -6.424 -6.218 -10.705 1.00 94.31 105 MET A O 1
ATOM 863 N N . LYS A 1 106 ? -5.885 -5.523 -12.752 1.00 91.56 106 LYS A N 1
ATOM 864 C CA . LYS A 1 106 ? -4.834 -4.604 -12.286 1.00 91.56 106 LYS A CA 1
ATOM 865 C C . LYS A 1 106 ? -5.420 -3.224 -11.998 1.00 91.56 106 LYS A C 1
ATOM 867 O O . LYS A 1 106 ? -5.623 -2.444 -12.926 1.00 91.56 106 LYS A O 1
ATOM 872 N N . TYR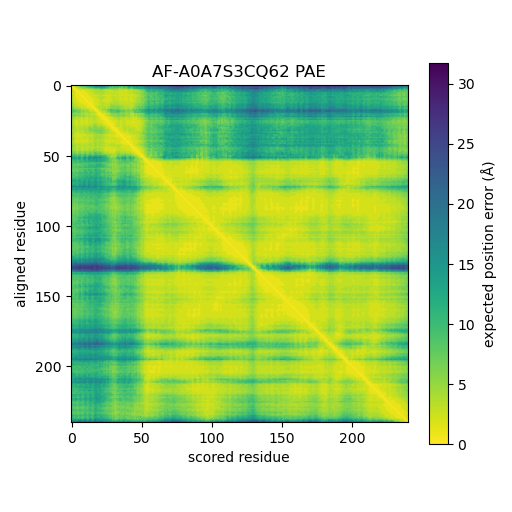 A 1 107 ? -5.630 -2.919 -10.721 1.00 94.81 107 TYR A N 1
ATOM 873 C CA . TYR A 1 107 ? -6.143 -1.619 -10.284 1.00 94.81 107 TYR A CA 1
ATOM 874 C C . TYR A 1 107 ? -5.026 -0.592 -10.047 1.00 94.81 107 TYR A C 1
ATOM 876 O O . TYR A 1 107 ? -3.991 -0.935 -9.465 1.00 94.81 107 TYR A O 1
ATOM 884 N N . PRO A 1 108 ? -5.210 0.671 -10.471 1.00 93.50 108 PRO A N 1
ATOM 885 C CA . PRO A 1 108 ? -4.214 1.730 -10.338 1.00 93.50 108 PRO A CA 1
ATOM 886 C C . PRO A 1 108 ? -4.297 2.454 -8.980 1.00 93.50 108 PRO A C 1
ATOM 888 O O . PRO A 1 108 ? -4.250 3.686 -8.932 1.00 93.50 108 PRO A O 1
ATOM 891 N N . PHE A 1 109 ? -4.401 1.700 -7.877 1.00 94.88 109 PHE A N 1
ATOM 892 C CA . PHE A 1 109 ? -4.387 2.286 -6.534 1.00 94.88 109 PHE A CA 1
ATOM 893 C C . PHE A 1 109 ? -3.117 3.112 -6.326 1.00 94.88 109 PHE A C 1
ATOM 895 O O . PHE A 1 109 ? -2.013 2.700 -6.700 1.00 94.88 109 PHE A O 1
ATOM 902 N N . ASN A 1 110 ? -3.270 4.285 -5.730 1.00 93.12 110 ASN A N 1
ATOM 903 C CA . ASN A 1 110 ? -2.196 5.244 -5.558 1.00 93.12 110 ASN A CA 1
ATOM 904 C C . ASN A 1 110 ? -2.338 6.021 -4.243 1.00 93.12 110 ASN A C 1
ATOM 906 O O . ASN A 1 110 ? -3.326 5.924 -3.521 1.00 93.12 110 ASN A O 1
ATOM 910 N N . VAL A 1 111 ? -1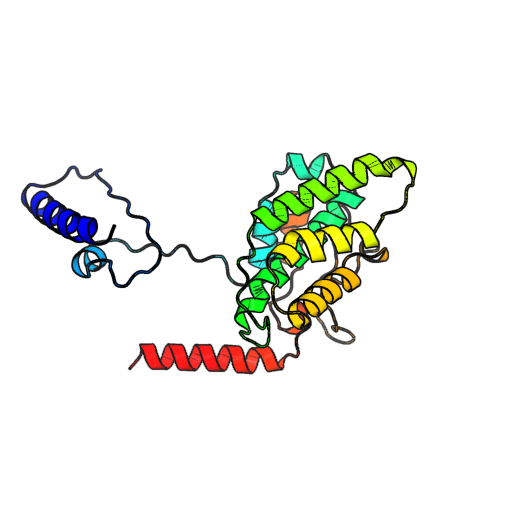.312 6.804 -3.920 1.00 93.44 111 VAL A N 1
ATOM 911 C CA . VAL A 1 111 ? -1.241 7.552 -2.656 1.00 93.44 111 VAL A CA 1
ATOM 912 C C . VAL A 1 111 ? -2.335 8.628 -2.549 1.00 93.44 111 VAL A C 1
ATOM 914 O O . VAL A 1 111 ? -2.717 9.003 -1.446 1.00 93.44 111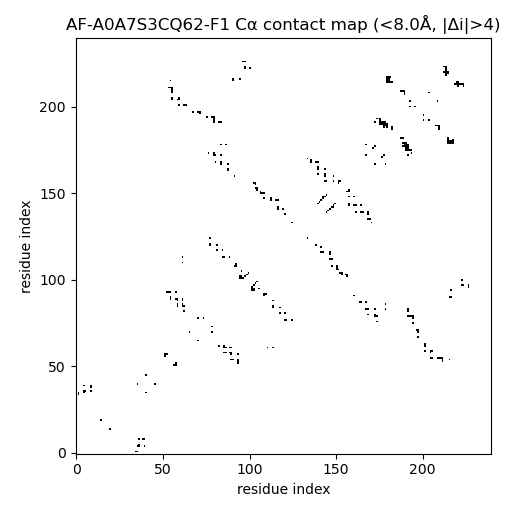 VAL A O 1
ATOM 917 N N . GLY A 1 112 ? -2.883 9.096 -3.674 1.00 95.44 112 GLY A N 1
ATOM 918 C CA . GLY A 1 112 ? -4.050 9.977 -3.698 1.00 95.44 112 GLY A CA 1
ATOM 919 C C . GLY A 1 112 ? -5.278 9.329 -3.062 1.00 95.44 112 GLY A C 1
ATOM 920 O O . GLY A 1 112 ? -5.929 9.976 -2.250 1.00 95.44 112 GLY A O 1
ATOM 921 N N . ASP A 1 113 ? -5.521 8.039 -3.315 1.00 96.88 113 ASP A N 1
ATOM 922 C CA . ASP A 1 113 ? -6.639 7.306 -2.702 1.00 96.88 113 ASP A CA 1
ATOM 923 C C . ASP A 1 113 ? -6.495 7.254 -1.172 1.00 96.88 113 ASP A C 1
ATOM 925 O O . ASP A 1 113 ? -7.464 7.445 -0.435 1.00 96.88 113 ASP A O 1
ATOM 929 N N . LEU A 1 114 ? -5.267 7.050 -0.678 1.00 97.44 114 LEU A N 1
ATOM 930 C CA . LEU A 1 114 ? -4.948 7.082 0.752 1.00 97.44 114 LEU A CA 1
ATOM 931 C C . LEU A 1 114 ? -5.134 8.486 1.346 1.00 97.44 114 LEU A C 1
ATOM 933 O O . LEU A 1 114 ? -5.775 8.628 2.387 1.00 97.44 114 LEU A O 1
ATOM 937 N N . ARG A 1 115 ? -4.604 9.520 0.684 1.00 96.62 115 ARG A N 1
ATOM 938 C CA . ARG A 1 115 ? -4.735 10.918 1.117 1.00 96.62 115 ARG A CA 1
ATOM 939 C C . ARG A 1 115 ? -6.199 11.328 1.224 1.00 96.62 115 ARG A C 1
ATOM 941 O O . ARG A 1 115 ? -6.614 11.874 2.242 1.00 96.62 115 ARG A O 1
ATOM 948 N N . ASP A 1 116 ? -6.977 11.063 0.183 1.00 96.56 116 ASP A N 1
ATOM 949 C CA . ASP A 1 116 ? -8.365 11.502 0.098 1.00 96.56 116 ASP A CA 1
ATOM 950 C C . ASP A 1 116 ? -9.239 10.705 1.087 1.00 96.56 116 ASP A C 1
ATOM 952 O O . ASP A 1 116 ? -10.113 11.278 1.742 1.00 96.56 116 ASP A O 1
ATOM 956 N N . SER A 1 117 ? -8.917 9.425 1.321 1.00 97.38 117 SER A N 1
ATOM 957 C CA . SER A 1 117 ? -9.502 8.630 2.411 1.00 97.38 117 SER A CA 1
ATOM 958 C C . SER A 1 117 ? -9.189 9.218 3.795 1.00 97.38 117 SER A C 1
ATOM 960 O O . SER A 1 117 ? -10.085 9.310 4.632 1.00 97.38 117 SER A O 1
ATOM 962 N N . ALA A 1 118 ? -7.956 9.672 4.045 1.00 96.00 118 ALA A N 1
ATOM 963 C CA . ALA A 1 118 ? -7.580 10.315 5.308 1.00 96.00 118 ALA A CA 1
ATOM 964 C C . ALA A 1 118 ? -8.288 11.668 5.512 1.00 96.00 118 ALA A C 1
ATOM 966 O O . ALA A 1 118 ? -8.735 11.983 6.615 1.00 96.00 118 ALA A O 1
ATOM 967 N N . ILE A 1 119 ? -8.458 12.454 4.445 1.00 94.88 119 ILE A N 1
ATOM 968 C CA . ILE A 1 119 ? -9.246 13.695 4.477 1.00 94.88 119 ILE A CA 1
ATOM 969 C C . ILE A 1 119 ? -10.705 13.390 4.836 1.00 94.88 119 ILE A C 1
ATOM 971 O O . ILE A 1 119 ? -11.290 14.070 5.681 1.00 94.88 119 ILE A O 1
ATOM 975 N N . VAL A 1 120 ? -11.297 12.364 4.220 1.00 94.44 120 VAL A N 1
ATOM 976 C CA . VAL A 1 120 ? -12.667 11.942 4.534 1.00 94.44 120 VAL A CA 1
ATOM 977 C C . VAL A 1 120 ? -12.784 11.447 5.969 1.00 94.44 120 VAL A C 1
ATOM 979 O O . VAL A 1 120 ? -13.711 11.871 6.653 1.00 94.44 120 VAL A O 1
ATOM 982 N N . LEU A 1 121 ? -11.836 10.642 6.453 1.00 94.50 121 LEU A N 1
ATOM 983 C CA . LEU A 1 121 ? -11.781 10.197 7.847 1.00 94.50 121 LEU A CA 1
ATOM 984 C C . LEU A 1 121 ? -11.841 11.382 8.819 1.00 94.50 121 LEU A C 1
ATOM 986 O O . LEU A 1 121 ? -12.693 11.403 9.708 1.00 94.50 121 LEU A O 1
ATOM 990 N N . ASN A 1 122 ? -10.974 12.377 8.617 1.00 91.38 122 ASN A N 1
ATOM 991 C CA . ASN A 1 122 ? -10.907 13.568 9.464 1.00 91.38 122 ASN A CA 1
ATOM 992 C C . ASN A 1 122 ? -12.234 14.330 9.449 1.00 91.38 122 ASN A C 1
ATOM 994 O O . ASN A 1 122 ? -12.855 14.525 10.491 1.00 91.38 122 ASN A O 1
ATOM 998 N N . ASN A 1 123 ? -12.718 14.678 8.255 1.00 90.25 123 ASN A N 1
ATOM 999 C CA . ASN A 1 123 ? -13.963 15.426 8.099 1.00 90.25 123 ASN A CA 1
ATOM 1000 C C . ASN A 1 123 ? -15.166 14.691 8.705 1.00 90.25 123 ASN A C 1
ATOM 1002 O O . ASN A 1 123 ? -16.073 15.325 9.248 1.00 90.25 123 ASN A O 1
ATOM 1006 N N . TYR A 1 124 ? -15.206 13.363 8.582 1.00 88.25 124 TYR A N 1
ATOM 1007 C CA . TYR A 1 124 ? -16.322 12.561 9.065 1.00 88.25 124 TYR A CA 1
ATOM 1008 C C . TYR A 1 124 ? -16.310 12.428 10.587 1.00 88.25 124 TYR A C 1
ATOM 1010 O O . TYR A 1 124 ? -17.362 12.549 11.215 1.00 88.25 124 TYR A O 1
ATOM 1018 N N . LEU A 1 125 ? -15.138 12.233 11.198 1.00 88.25 125 LEU A N 1
ATOM 1019 C CA . LEU A 1 125 ? -15.023 12.115 12.651 1.00 88.25 125 LEU A CA 1
ATOM 1020 C C . LEU A 1 125 ? -15.166 13.461 13.364 1.00 88.25 125 LEU A C 1
ATOM 1022 O O . LEU A 1 125 ? -15.873 13.521 14.366 1.00 88.25 125 LEU A O 1
ATOM 1026 N N . GLU A 1 126 ? -14.616 14.549 12.818 1.00 84.94 126 GLU A N 1
ATOM 1027 C CA . GLU A 1 126 ? -14.779 15.895 13.388 1.00 84.94 126 GLU A CA 1
ATOM 1028 C C . GLU A 1 126 ? -16.258 16.311 13.453 1.00 84.94 126 GLU A C 1
ATOM 1030 O O . GLU A 1 126 ? -16.725 16.833 14.469 1.00 84.94 126 GLU A O 1
ATOM 1035 N N . ARG A 1 127 ? -17.038 16.009 12.406 1.00 82.50 127 ARG A N 1
ATOM 1036 C CA . ARG A 1 127 ? -18.481 16.307 12.357 1.00 82.50 127 ARG A CA 1
ATOM 1037 C C . ARG A 1 127 ? -19.315 15.438 13.297 1.00 82.50 127 ARG A C 1
ATOM 1039 O O . ARG A 1 127 ? -20.342 15.899 13.787 1.00 82.50 127 ARG A O 1
ATOM 1046 N N . ASN A 1 128 ? -18.881 14.205 13.557 1.00 76.50 128 ASN A N 1
ATOM 1047 C CA . ASN A 1 128 ? -19.611 13.230 14.372 1.00 76.50 128 ASN A CA 1
ATOM 1048 C C . ASN A 1 128 ? -19.119 13.142 15.830 1.00 76.50 128 ASN A C 1
ATOM 1050 O O . ASN A 1 128 ? -19.578 12.273 16.581 1.00 76.50 128 ASN A O 1
ATOM 1054 N N . THR A 1 129 ? -18.249 14.069 16.255 1.00 65.94 129 THR A N 1
ATOM 1055 C CA . THR A 1 129 ? -17.663 14.143 17.609 1.00 65.94 129 THR A CA 1
ATOM 1056 C C . THR A 1 129 ? -18.711 14.077 18.731 1.00 65.94 129 THR A C 1
ATOM 1058 O O . THR A 1 129 ? -18.450 13.524 19.796 1.00 65.94 129 THR A O 1
ATOM 1061 N N . SER A 1 130 ? -19.928 14.577 18.491 1.00 64.38 130 SER A N 1
ATOM 1062 C CA . SER A 1 130 ? -21.029 14.620 19.465 1.00 64.38 130 SER A CA 1
ATOM 1063 C C . SER A 1 130 ? -21.611 13.252 19.844 1.00 64.38 130 SER A C 1
ATOM 1065 O O . SER A 1 130 ? -22.199 13.124 20.915 1.00 64.38 130 SER A O 1
ATOM 1067 N N . SER A 1 131 ? -21.454 12.230 18.997 1.00 68.50 131 SER A N 1
ATOM 1068 C CA . SER A 1 131 ? -22.024 10.893 19.223 1.00 68.50 131 SER A CA 1
ATOM 1069 C C . SER A 1 131 ? -21.109 9.958 20.023 1.00 68.50 131 SER A C 1
ATOM 1071 O O . SER A 1 131 ? -21.564 8.930 20.523 1.00 68.50 131 SER A O 1
ATOM 1073 N N . GLY A 1 132 ? -19.812 10.280 20.132 1.00 72.44 132 GLY A N 1
ATOM 1074 C CA . GLY A 1 132 ? -18.787 9.475 20.812 1.00 72.44 132 GLY A CA 1
ATOM 1075 C C . GLY A 1 132 ? -18.435 8.134 20.141 1.00 72.44 132 GLY A C 1
ATOM 1076 O O . GLY A 1 132 ? -17.319 7.636 20.338 1.00 72.44 132 GLY A O 1
ATOM 1077 N N . LYS A 1 133 ? -19.341 7.575 19.328 1.00 83.06 133 LYS A N 1
ATOM 1078 C CA . LYS A 1 133 ? -19.209 6.296 18.622 1.00 83.06 133 LYS A CA 1
ATOM 1079 C C . LYS A 1 133 ? -18.631 6.489 17.219 1.00 83.06 133 LYS A C 1
ATOM 1081 O O . LYS A 1 133 ? -18.974 7.441 16.524 1.00 83.06 133 LYS A O 1
ATOM 1086 N N . ILE A 1 134 ? -17.771 5.564 16.796 1.00 89.12 134 ILE A N 1
ATOM 1087 C CA . ILE A 1 134 ? -17.204 5.569 15.445 1.00 89.12 134 ILE A CA 1
ATOM 1088 C C . ILE A 1 134 ? -18.232 4.968 14.470 1.00 89.12 134 ILE A C 1
ATOM 1090 O O . ILE A 1 134 ? -18.709 3.852 14.698 1.00 89.12 134 ILE A O 1
ATOM 1094 N N . PRO A 1 135 ? -18.595 5.675 13.387 1.00 91.44 135 PRO A N 1
ATOM 1095 C CA . PRO A 1 135 ? -19.531 5.182 12.380 1.00 91.44 135 PRO A CA 1
ATOM 1096 C C . PRO A 1 135 ? -18.823 4.244 11.388 1.00 91.44 135 PRO A C 1
ATOM 1098 O O . PRO A 1 135 ? -18.514 4.615 10.256 1.00 91.44 135 PRO A O 1
ATOM 1101 N N . TRP A 1 136 ? -18.531 3.018 11.827 1.00 93.62 136 TRP A N 1
ATOM 1102 C CA . TRP A 1 136 ? -17.757 2.047 11.045 1.00 93.62 136 TRP A CA 1
ATOM 1103 C C . TRP A 1 136 ? -18.360 1.738 9.675 1.00 93.62 136 TRP A C 1
ATOM 1105 O O . TRP A 1 136 ? -17.626 1.685 8.695 1.00 93.62 136 TRP A O 1
ATOM 1115 N N . ASP A 1 137 ? -19.678 1.563 9.578 1.00 94.44 137 ASP A N 1
ATOM 1116 C CA . ASP A 1 137 ? -20.321 1.210 8.307 1.00 94.44 137 ASP A CA 1
ATOM 1117 C C . ASP A 1 137 ? -20.166 2.307 7.246 1.00 94.44 137 ASP A C 1
ATOM 1119 O O . ASP A 1 137 ? -19.875 2.002 6.088 1.00 94.44 137 ASP A O 1
ATOM 1123 N N . ASP A 1 138 ? -20.240 3.575 7.652 1.00 93.56 138 ASP A N 1
ATOM 1124 C CA . ASP A 1 138 ? -20.022 4.708 6.753 1.00 93.56 138 ASP A CA 1
ATOM 1125 C C . ASP A 1 138 ? -18.562 4.783 6.303 1.00 93.56 138 ASP A C 1
ATOM 1127 O O . ASP A 1 138 ? -18.291 4.963 5.118 1.00 93.56 138 ASP A O 1
ATOM 1131 N N . LEU A 1 139 ? -17.608 4.597 7.226 1.00 95.31 139 LEU A N 1
ATOM 1132 C CA . LEU A 1 139 ? -16.179 4.579 6.893 1.00 95.31 139 LEU A CA 1
ATOM 1133 C C . LEU A 1 139 ? -15.851 3.440 5.921 1.00 95.31 139 LEU A C 1
ATOM 1135 O O . LEU A 1 139 ? -15.168 3.660 4.921 1.00 95.31 139 LEU A O 1
ATOM 1139 N N . LYS A 1 140 ? -16.381 2.238 6.167 1.00 96.69 140 LYS A N 1
ATOM 1140 C CA . LYS A 1 140 ? -16.213 1.084 5.275 1.00 96.69 140 LYS A CA 1
ATOM 1141 C C . LYS A 1 140 ? -16.808 1.349 3.896 1.00 96.69 140 LYS A C 1
ATOM 1143 O O . LYS A 1 140 ? -16.173 1.020 2.899 1.00 96.69 140 LYS A O 1
ATOM 1148 N N . PHE A 1 141 ? -17.980 1.976 3.819 1.00 96.31 141 PHE A N 1
ATOM 1149 C CA . PHE A 1 141 ? -18.588 2.351 2.544 1.00 96.31 141 PHE A CA 1
ATOM 1150 C C . PHE A 1 141 ? -17.759 3.413 1.804 1.00 96.31 141 PHE A C 1
ATOM 1152 O O . PHE A 1 141 ? -17.453 3.253 0.624 1.00 96.31 141 PHE A O 1
ATOM 1159 N N . LEU A 1 142 ? -17.335 4.471 2.499 1.00 96.25 142 LEU A N 1
ATOM 1160 C CA . LEU A 1 142 ? -16.537 5.554 1.923 1.00 96.25 142 LEU A CA 1
ATOM 1161 C C . LEU A 1 142 ? -15.194 5.041 1.391 1.00 96.25 142 LEU A C 1
ATOM 1163 O O . LEU A 1 142 ? -14.824 5.345 0.259 1.00 96.25 142 LEU A O 1
ATOM 1167 N N . PHE A 1 143 ? -14.472 4.227 2.160 1.00 96.81 143 PHE A N 1
ATOM 1168 C CA . PHE A 1 143 ? -13.189 3.683 1.712 1.00 96.81 143 PHE A CA 1
ATOM 1169 C C . PHE A 1 143 ? -13.369 2.594 0.650 1.00 96.81 143 PHE A C 1
ATOM 1171 O O . PHE A 1 143 ? -12.665 2.595 -0.360 1.00 96.81 143 PHE A O 1
ATOM 1178 N N . GLY A 1 144 ? -14.317 1.683 0.865 1.00 95.94 144 GLY A N 1
ATOM 1179 C CA . GLY A 1 144 ? -14.489 0.472 0.070 1.00 95.94 144 GLY A CA 1
ATOM 1180 C C . GLY A 1 144 ? -15.204 0.682 -1.251 1.00 95.94 144 GLY A C 1
ATOM 1181 O O . GLY A 1 144 ? -14.734 0.166 -2.256 1.00 95.94 144 GLY A O 1
ATOM 1182 N N . GLU A 1 145 ? -16.297 1.445 -1.274 1.00 94.56 145 GLU A N 1
ATOM 1183 C CA . GLU A 1 145 ? -17.113 1.645 -2.480 1.00 94.56 145 GLU A CA 1
ATOM 1184 C C . GLU A 1 145 ? -16.728 2.911 -3.247 1.00 94.56 145 GLU A C 1
ATOM 1186 O O . GLU A 1 145 ? -16.783 2.915 -4.477 1.00 94.56 145 GLU A O 1
ATOM 1191 N N . ILE A 1 146 ? -16.321 3.974 -2.542 1.00 95.69 146 ILE A N 1
ATOM 1192 C CA . ILE A 1 146 ? -16.050 5.280 -3.160 1.00 95.69 146 ILE A CA 1
ATOM 1193 C C . ILE A 1 146 ? -14.560 5.454 -3.464 1.00 95.69 146 ILE A C 1
ATOM 1195 O O . ILE A 1 146 ? -14.207 5.636 -4.626 1.00 95.69 146 ILE A O 1
ATOM 1199 N N . MET A 1 147 ? -13.684 5.381 -2.456 1.00 96.12 147 MET A N 1
ATOM 1200 C CA . MET A 1 147 ? -12.255 5.680 -2.642 1.00 96.12 147 MET A CA 1
ATOM 1201 C C . MET A 1 147 ? -11.543 4.586 -3.441 1.00 96.12 147 MET A C 1
ATOM 1203 O O . MET A 1 147 ? -11.110 4.810 -4.567 1.00 96.12 147 MET A O 1
ATOM 1207 N N . TYR A 1 148 ? -11.459 3.374 -2.892 1.00 96.94 148 TYR A N 1
ATOM 1208 C CA . TYR A 1 148 ? -10.818 2.252 -3.579 1.00 96.94 148 TYR A CA 1
ATOM 1209 C C . TYR A 1 148 ? -11.780 1.599 -4.572 1.00 96.94 148 TYR A C 1
ATOM 1211 O O . TYR A 1 148 ? -11.390 1.283 -5.695 1.00 96.94 148 TYR A O 1
ATOM 1219 N N . GLY A 1 149 ? -13.056 1.463 -4.206 1.00 95.19 149 GLY A N 1
ATOM 1220 C CA . GLY A 1 149 ? -14.095 0.873 -5.056 1.00 95.19 149 GLY A CA 1
ATOM 1221 C C . GLY A 1 149 ? -14.375 1.637 -6.343 1.00 95.19 149 GLY A C 1
ATOM 1222 O O . GLY A 1 149 ? -14.857 1.031 -7.299 1.00 95.19 149 GLY A O 1
ATOM 1223 N N . GLY A 1 150 ? -14.016 2.922 -6.427 1.00 95.12 150 GLY A N 1
ATOM 1224 C CA . GLY A 1 150 ? -14.063 3.681 -7.678 1.00 95.12 150 GLY A CA 1
ATOM 1225 C C . GLY A 1 150 ? -13.162 3.099 -8.775 1.00 95.12 150 GLY A C 1
ATOM 1226 O O . GLY A 1 150 ? -13.469 3.238 -9.957 1.00 95.12 150 GLY A O 1
ATOM 1227 N N . HIS A 1 151 ? -12.089 2.394 -8.398 1.00 95.75 151 HIS A N 1
ATOM 1228 C CA . HIS A 1 151 ? -11.185 1.713 -9.333 1.00 95.75 151 HIS A CA 1
ATOM 1229 C C . HIS A 1 151 ? -11.601 0.273 -9.640 1.00 95.75 151 HIS A C 1
ATOM 1231 O O . HIS A 1 151 ? -11.232 -0.260 -10.687 1.00 95.75 151 HIS A O 1
ATOM 1237 N N . ILE A 1 152 ? -12.323 -0.376 -8.723 1.00 97.19 152 ILE A N 1
ATOM 1238 C CA . ILE A 1 152 ? -12.600 -1.813 -8.785 1.00 97.19 152 ILE A CA 1
ATOM 1239 C C . ILE A 1 152 ? -13.768 -2.078 -9.733 1.00 97.19 152 ILE A C 1
ATOM 1241 O O . ILE A 1 152 ? -14.896 -1.662 -9.481 1.00 97.19 152 ILE A O 1
ATOM 1245 N N . VAL A 1 153 ? -13.516 -2.794 -10.826 1.00 95.38 153 VAL A N 1
ATOM 1246 C CA . VAL A 1 153 ? -14.545 -3.095 -11.837 1.00 95.38 153 VAL A CA 1
ATOM 1247 C C . VAL A 1 153 ? -15.100 -4.513 -11.735 1.00 95.38 153 VAL A C 1
ATOM 1249 O O . VAL A 1 153 ? -16.176 -4.765 -12.263 1.00 95.38 153 VAL A O 1
ATOM 1252 N N . ASP A 1 154 ? -14.386 -5.427 -11.076 1.00 96.94 154 ASP A N 1
ATOM 1253 C CA . ASP A 1 154 ? -14.810 -6.815 -10.886 1.00 96.94 154 ASP A CA 1
ATOM 1254 C C . ASP A 1 154 ? -15.574 -6.995 -9.562 1.00 96.94 154 ASP A C 1
ATOM 1256 O O . ASP A 1 154 ? -15.143 -6.519 -8.509 1.00 96.94 154 ASP A O 1
ATOM 1260 N N . ASP A 1 155 ? -16.708 -7.698 -9.606 1.00 96.75 155 ASP A N 1
ATOM 1261 C CA . ASP A 1 155 ? -17.597 -7.865 -8.448 1.00 96.75 155 ASP A CA 1
ATOM 1262 C C . ASP A 1 155 ? -16.966 -8.713 -7.330 1.00 96.75 155 ASP A C 1
ATOM 1264 O O . ASP A 1 155 ? -17.188 -8.453 -6.144 1.00 96.75 155 ASP A O 1
ATOM 1268 N N . TRP A 1 156 ? -16.140 -9.707 -7.677 1.00 96.75 156 TRP A N 1
ATOM 1269 C CA . TRP A 1 156 ? -15.440 -10.525 -6.682 1.00 96.75 156 TRP A CA 1
ATOM 1270 C C . TRP A 1 156 ? -14.328 -9.740 -5.996 1.00 96.75 156 TRP A C 1
ATOM 1272 O O . TRP A 1 156 ? -14.169 -9.831 -4.777 1.00 96.75 156 TRP A O 1
ATOM 1282 N N . ASP A 1 157 ? -13.607 -8.917 -6.754 1.00 97.38 157 ASP A N 1
ATOM 1283 C CA . ASP A 1 157 ? -12.622 -7.989 -6.209 1.00 97.38 157 ASP A CA 1
ATOM 1284 C C . ASP A 1 157 ? -13.283 -6.941 -5.284 1.00 97.38 157 ASP A C 1
ATOM 1286 O O . ASP A 1 157 ? -12.698 -6.569 -4.263 1.00 97.38 157 ASP A O 1
ATOM 1290 N N . ARG A 1 158 ? -14.527 -6.510 -5.558 1.00 96.94 158 ARG A N 1
ATOM 1291 C CA . ARG A 1 158 ? -15.292 -5.644 -4.633 1.00 96.94 158 ARG A CA 1
ATOM 1292 C C . ARG A 1 158 ? -15.591 -6.347 -3.314 1.00 96.94 158 ARG A C 1
ATOM 1294 O O . ARG A 1 158 ? -15.352 -5.776 -2.249 1.00 96.94 158 ARG A O 1
ATOM 1301 N N . ILE A 1 159 ? -16.060 -7.596 -3.371 1.00 96.62 159 ILE A N 1
ATOM 1302 C CA . ILE A 1 159 ? -16.314 -8.413 -2.173 1.00 96.62 159 ILE A CA 1
ATOM 1303 C C . ILE A 1 159 ? -15.028 -8.583 -1.358 1.00 96.62 159 ILE A C 1
ATOM 1305 O O . ILE A 1 159 ? -15.048 -8.434 -0.137 1.00 96.62 159 ILE A O 1
ATOM 1309 N N . LEU A 1 160 ? -13.905 -8.850 -2.025 1.00 95.94 160 LEU A N 1
ATOM 1310 C CA . LEU A 1 160 ? -12.598 -8.975 -1.386 1.00 95.94 160 LEU A CA 1
ATOM 1311 C C . LEU A 1 160 ? -12.184 -7.678 -0.674 1.00 95.94 160 LEU A C 1
ATOM 1313 O O . LEU A 1 160 ? -11.811 -7.721 0.497 1.00 95.94 160 LEU A O 1
ATOM 1317 N N . CYS A 1 161 ? -12.267 -6.533 -1.357 1.00 97.12 161 CYS A N 1
ATOM 1318 C CA . CYS A 1 161 ? -11.971 -5.218 -0.782 1.00 97.12 161 CYS A CA 1
ATOM 1319 C C . CYS A 1 161 ? -12.814 -4.957 0.475 1.00 97.12 161 CYS A C 1
ATOM 1321 O O . CYS A 1 161 ? -12.288 -4.597 1.531 1.00 97.12 161 CYS A O 1
ATOM 1323 N N . LYS A 1 162 ? -14.119 -5.231 0.384 1.00 96.56 162 LYS A N 1
ATOM 1324 C CA . LYS A 1 162 ? -15.048 -5.100 1.503 1.00 96.56 162 LYS A CA 1
ATOM 1325 C C . LYS A 1 162 ? -14.684 -6.019 2.671 1.00 96.56 162 LYS A C 1
ATOM 1327 O O . LYS A 1 162 ? -14.678 -5.556 3.806 1.00 96.56 162 LYS A O 1
ATOM 1332 N N . ALA A 1 163 ? -14.317 -7.273 2.409 1.00 95.75 163 ALA A N 1
ATOM 1333 C CA . ALA A 1 163 ? -13.936 -8.225 3.453 1.00 95.75 163 ALA A CA 1
ATOM 1334 C C . ALA A 1 163 ? -12.726 -7.746 4.276 1.00 95.75 163 ALA A C 1
ATOM 1336 O O . ALA A 1 163 ? -12.700 -7.924 5.493 1.00 95.75 163 ALA A O 1
ATOM 1337 N N . TYR A 1 164 ? -11.749 -7.085 3.644 1.00 95.75 164 TYR A N 1
ATOM 1338 C CA . TYR A 1 164 ? -10.648 -6.455 4.378 1.00 95.75 164 TYR A CA 1
ATOM 1339 C C . TYR A 1 164 ? -11.115 -5.330 5.287 1.00 95.75 164 TYR A C 1
ATOM 1341 O O . TYR A 1 164 ? -10.681 -5.249 6.434 1.00 95.75 164 TYR A O 1
ATOM 1349 N N . LEU A 1 165 ? -11.980 -4.458 4.777 1.00 96.50 165 LEU A N 1
ATOM 1350 C CA . LEU A 1 165 ? -12.497 -3.340 5.552 1.00 96.50 165 LEU A CA 1
ATOM 1351 C C . LEU A 1 165 ? -13.386 -3.818 6.702 1.00 96.50 165 LEU A C 1
ATOM 1353 O O . LEU A 1 165 ? -13.271 -3.281 7.794 1.00 96.50 165 LEU A O 1
ATOM 1357 N N . ASP A 1 166 ? -14.201 -4.854 6.506 1.00 95.00 166 ASP A N 1
ATOM 1358 C CA . ASP A 1 166 ? -14.995 -5.461 7.580 1.00 95.00 166 ASP A CA 1
ATOM 1359 C C . ASP A 1 166 ? -14.102 -6.062 8.683 1.00 95.00 166 ASP A C 1
ATOM 1361 O O . ASP A 1 166 ? -14.389 -5.897 9.871 1.00 95.00 166 ASP A O 1
ATOM 1365 N N . ASN A 1 167 ? -12.984 -6.696 8.309 1.00 93.00 167 ASN A N 1
ATOM 1366 C CA . ASN A 1 167 ? -12.022 -7.240 9.269 1.00 93.00 167 ASN A CA 1
ATOM 1367 C C . ASN A 1 167 ? -11.238 -6.150 10.023 1.00 93.00 167 ASN A C 1
ATOM 1369 O O . ASN A 1 167 ? -10.961 -6.312 11.207 1.00 93.00 167 ASN A O 1
ATOM 1373 N N . LEU A 1 168 ? -10.868 -5.055 9.351 1.00 93.62 168 LEU A N 1
ATOM 1374 C CA . LEU A 1 168 ? -9.999 -4.014 9.918 1.00 93.62 168 LEU A CA 1
ATOM 1375 C C . LEU A 1 168 ? -10.758 -2.892 10.638 1.00 93.62 168 LEU A C 1
ATOM 1377 O O . LEU A 1 168 ? -10.287 -2.388 11.651 1.00 93.62 168 LEU A O 1
ATOM 1381 N N . MET A 1 169 ? -11.901 -2.460 10.107 1.00 93.56 169 MET A N 1
ATOM 1382 C CA . MET A 1 169 ? -12.602 -1.244 10.530 1.00 93.56 169 MET A CA 1
ATOM 1383 C C . MET A 1 169 ? -13.777 -1.592 11.446 1.00 93.56 169 MET A C 1
ATOM 1385 O O . MET A 1 169 ? -14.944 -1.523 11.056 1.00 93.56 169 MET A O 1
ATOM 1389 N N . ASN A 1 170 ? -13.450 -1.998 12.669 1.00 93.19 170 ASN A N 1
ATOM 1390 C CA . ASN A 1 170 ? -14.407 -2.311 13.728 1.00 93.19 170 ASN A CA 1
ATOM 1391 C C . ASN A 1 170 ? -13.836 -1.926 15.105 1.00 93.19 170 ASN A C 1
ATOM 1393 O O . ASN A 1 170 ? -12.674 -1.541 15.220 1.00 93.19 170 ASN A O 1
ATOM 1397 N N . ASP A 1 171 ? -14.652 -2.031 16.158 1.00 91.69 171 ASP A N 1
ATOM 1398 C CA . ASP A 1 171 ? -14.285 -1.560 17.502 1.00 91.69 171 ASP A CA 1
ATOM 1399 C C . ASP A 1 171 ? -13.025 -2.236 18.074 1.00 91.69 171 ASP A C 1
ATOM 1401 O O . ASP A 1 171 ? -12.283 -1.585 18.810 1.00 91.69 171 ASP A O 1
ATOM 1405 N N . SER A 1 172 ? -12.717 -3.481 17.675 1.00 91.56 172 SER A N 1
ATOM 1406 C CA . SER A 1 172 ? -11.499 -4.174 18.130 1.00 91.56 172 SER A CA 1
ATOM 1407 C C . SER A 1 172 ? -10.218 -3.453 17.709 1.00 91.56 172 SER A C 1
ATOM 1409 O O . SER A 1 172 ? -9.187 -3.594 18.364 1.00 91.56 172 SER A O 1
ATOM 1411 N N . LEU A 1 173 ? -10.274 -2.618 16.663 1.00 91.06 173 LEU A N 1
ATOM 1412 C CA . LEU A 1 173 ? -9.126 -1.849 16.193 1.00 91.06 173 LEU A CA 1
ATOM 1413 C C . LEU A 1 173 ? -8.565 -0.912 17.272 1.00 91.06 173 LEU A C 1
ATOM 1415 O O . LEU A 1 173 ? -7.357 -0.696 17.333 1.00 91.06 173 LEU A O 1
ATOM 1419 N N . LEU A 1 174 ? -9.429 -0.377 18.139 1.00 88.06 174 LEU A N 1
ATOM 1420 C CA . LEU A 1 174 ? -9.020 0.471 19.261 1.00 88.06 174 LEU A CA 1
ATOM 1421 C C . LEU A 1 174 ? -8.427 -0.328 20.435 1.00 88.06 174 LEU A C 1
ATOM 1423 O O . LEU A 1 174 ? -7.864 0.268 21.350 1.00 88.06 174 LEU A O 1
ATOM 1427 N N . GLU A 1 175 ? -8.544 -1.655 20.407 1.00 88.38 175 GLU A N 1
ATOM 1428 C CA . GLU A 1 175 ? -8.118 -2.594 21.449 1.00 88.38 175 GLU A CA 1
ATOM 1429 C C . GLU A 1 175 ? -6.892 -3.414 20.997 1.00 88.38 175 GLU A C 1
ATOM 1431 O O . GLU A 1 175 ? -6.781 -4.603 21.287 1.00 88.38 175 GLU A O 1
ATOM 1436 N N . GLU A 1 176 ? -5.967 -2.780 20.264 1.00 85.94 176 GLU A N 1
ATOM 1437 C CA . GLU A 1 176 ? -4.738 -3.408 19.743 1.00 85.94 176 GLU A CA 1
ATOM 1438 C C . GLU A 1 176 ? -5.015 -4.645 18.864 1.00 85.94 176 GLU A C 1
ATOM 1440 O O . GLU A 1 176 ? -4.339 -5.676 18.975 1.00 85.94 176 GLU A O 1
ATOM 1445 N N . ALA A 1 177 ? -6.019 -4.549 17.980 1.00 89.06 177 ALA A N 1
ATOM 1446 C CA . ALA A 1 177 ? -6.373 -5.635 17.068 1.00 89.06 177 ALA A CA 1
ATOM 1447 C C . ALA A 1 177 ? -5.176 -6.146 16.262 1.00 89.06 177 ALA A C 1
ATOM 1449 O O . ALA A 1 177 ? -4.302 -5.395 15.816 1.00 89.06 177 ALA A O 1
ATOM 1450 N N . GLU A 1 178 ? -5.203 -7.451 16.021 1.00 92.44 178 GLU A N 1
ATOM 1451 C CA . GLU A 1 178 ? -4.301 -8.122 15.104 1.00 92.44 178 GLU A CA 1
ATOM 1452 C C . GLU A 1 178 ? -4.635 -7.717 13.661 1.00 92.44 178 GLU A C 1
ATOM 1454 O O . GLU A 1 178 ? -5.765 -7.896 13.202 1.00 92.44 178 GLU A O 1
ATOM 1459 N N . LEU A 1 179 ? -3.662 -7.150 12.943 1.00 92.50 179 LEU A N 1
ATOM 1460 C CA . LEU A 1 179 ? -3.868 -6.690 11.568 1.00 92.50 179 LEU A CA 1
ATOM 1461 C C . LEU A 1 179 ? -3.737 -7.840 10.571 1.00 92.50 179 LEU A C 1
ATOM 1463 O O . LEU A 1 179 ? -4.381 -7.815 9.522 1.00 92.50 179 LEU A O 1
ATOM 1467 N N . PHE A 1 180 ? -2.915 -8.850 10.879 1.00 91.44 180 PHE A N 1
ATOM 1468 C CA . PHE A 1 180 ? -2.727 -10.001 10.002 1.00 91.44 180 PHE A CA 1
ATOM 1469 C C . PHE A 1 180 ? -3.867 -11.014 10.194 1.00 91.44 180 PHE A C 1
ATOM 1471 O O . PHE A 1 180 ? -4.023 -11.578 11.278 1.00 91.44 180 PHE A O 1
ATOM 1478 N N . PRO A 1 181 ? -4.649 -11.321 9.148 1.00 87.94 181 PRO A N 1
ATOM 1479 C CA . PRO A 1 181 ? -5.736 -12.285 9.266 1.00 87.94 181 PRO A CA 1
ATOM 1480 C C . PRO A 1 181 ? -5.219 -13.737 9.291 1.00 87.94 181 PRO A C 1
ATOM 1482 O O . PRO A 1 181 ? -4.183 -14.065 8.711 1.00 87.94 181 PRO A O 1
ATOM 1485 N N . PHE A 1 182 ? -5.990 -14.638 9.911 1.00 86.81 182 PHE A N 1
ATOM 1486 C CA . PHE A 1 182 ? -5.776 -16.099 9.894 1.00 86.81 182 PHE A CA 1
ATOM 1487 C C . PHE A 1 182 ? -4.422 -16.591 10.455 1.00 86.81 182 PHE A C 1
ATOM 1489 O O . PHE A 1 182 ? -3.873 -17.601 9.996 1.00 86.81 182 PHE A O 1
ATOM 1496 N N . ILE A 1 183 ? -3.878 -15.901 11.462 1.00 88.19 183 ILE A N 1
ATOM 1497 C CA . ILE A 1 183 ? -2.591 -16.250 12.094 1.00 88.19 183 ILE A CA 1
ATOM 1498 C C . ILE A 1 183 ? -2.715 -17.070 13.389 1.00 88.19 183 ILE A C 1
ATOM 1500 O O . ILE A 1 183 ? -1.716 -17.310 14.064 1.00 88.19 183 ILE A O 1
ATOM 1504 N N . GLU A 1 184 ? -3.918 -17.527 13.735 1.00 85.44 184 GLU A N 1
ATOM 1505 C CA . GLU A 1 184 ? -4.183 -18.320 14.941 1.00 85.44 184 GLU A CA 1
ATOM 1506 C C . GLU A 1 184 ? -3.222 -19.518 15.061 1.00 85.44 184 GLU A C 1
ATOM 1508 O O . GLU A 1 184 ? -3.079 -20.328 14.140 1.00 85.44 184 GLU A O 1
ATOM 1513 N N . GLY A 1 185 ? -2.523 -19.612 16.199 1.00 82.88 185 GLY A N 1
ATOM 1514 C CA . GLY A 1 185 ? -1.557 -20.681 16.477 1.00 82.88 185 GLY A CA 1
ATOM 1515 C C . GLY A 1 185 ? -0.210 -20.564 15.748 1.00 82.88 185 GLY A C 1
ATOM 1516 O O . GLY A 1 185 ? 0.581 -21.506 15.798 1.00 82.88 185 GLY A O 1
ATOM 1517 N N . ARG A 1 186 ? 0.078 -19.440 15.075 1.00 85.81 186 ARG A N 1
ATOM 1518 C CA . ARG A 1 186 ? 1.354 -19.196 14.381 1.00 85.81 186 ARG A CA 1
ATOM 1519 C C . ARG A 1 186 ? 2.233 -18.204 15.159 1.00 85.81 186 ARG A C 1
ATOM 1521 O O . ARG A 1 186 ? 1.703 -17.300 15.795 1.00 85.81 186 ARG A O 1
ATOM 1528 N N . PRO A 1 187 ? 3.573 -18.313 15.082 1.00 87.50 187 PRO A N 1
ATOM 1529 C CA . PRO A 1 187 ? 4.503 -17.394 15.744 1.00 87.50 187 PRO A CA 1
ATOM 1530 C C . PRO A 1 187 ? 4.698 -16.101 14.928 1.00 87.50 187 PRO A C 1
ATOM 1532 O O . PRO A 1 187 ? 5.822 -15.701 14.640 1.00 87.50 187 PRO A O 1
ATOM 1535 N N . ILE A 1 188 ? 3.604 -15.493 14.474 1.00 89.12 188 ILE A N 1
ATOM 1536 C CA . ILE A 1 188 ? 3.587 -14.254 13.688 1.00 89.12 188 ILE A CA 1
ATOM 1537 C C . ILE A 1 188 ? 2.525 -13.363 14.325 1.00 89.12 188 ILE A C 1
ATOM 1539 O O . ILE A 1 188 ? 1.454 -13.859 14.659 1.00 89.12 188 ILE A O 1
ATOM 1543 N N . SER A 1 189 ? 2.819 -12.080 14.509 1.00 91.00 189 SER A N 1
ATOM 1544 C CA . SER A 1 189 ? 1.866 -11.088 15.009 1.00 91.00 189 SER A CA 1
ATOM 1545 C C . SER A 1 189 ? 2.261 -9.725 14.467 1.00 91.00 189 SER A C 1
ATOM 1547 O O . SER A 1 189 ? 3.447 -9.422 14.345 1.00 91.00 189 SER A O 1
ATOM 1549 N N . PHE A 1 190 ? 1.268 -8.926 14.117 1.00 93.12 190 PHE A N 1
ATOM 1550 C CA . PHE A 1 190 ? 1.403 -7.529 13.773 1.00 93.12 190 PHE A CA 1
ATOM 1551 C C . PHE A 1 190 ? 0.144 -6.775 14.194 1.00 93.12 190 PHE A C 1
ATOM 1553 O O . PHE A 1 190 ? -0.845 -6.684 13.465 1.00 93.12 190 PHE A O 1
ATOM 1560 N N . LYS A 1 191 ? 0.188 -6.213 15.397 1.00 92.94 191 LYS A N 1
ATOM 1561 C CA . LYS A 1 191 ? -0.945 -5.499 15.979 1.00 92.94 191 LYS A CA 1
ATOM 1562 C C . LYS A 1 191 ? -0.961 -4.031 15.592 1.00 92.94 191 LYS A C 1
ATOM 1564 O O . LYS A 1 191 ? 0.085 -3.424 15.331 1.00 92.94 191 LYS A O 1
ATOM 1569 N N . CYS A 1 192 ? -2.156 -3.450 15.622 1.00 92.38 192 CYS A N 1
ATOM 1570 C CA . CYS A 1 192 ? -2.297 -2.006 15.616 1.00 92.38 192 CYS A CA 1
ATOM 1571 C C . CYS A 1 192 ? -1.626 -1.440 16.882 1.00 92.38 192 CYS A C 1
ATOM 1573 O O . CYS A 1 192 ? -1.989 -1.854 17.985 1.00 92.38 192 CYS A O 1
ATOM 1575 N N . PRO A 1 193 ? -0.646 -0.529 16.755 1.00 91.88 193 PRO A N 1
ATOM 1576 C CA . PRO A 1 193 ? 0.018 0.048 17.906 1.00 91.88 193 PRO A CA 1
ATOM 1577 C C . PRO A 1 193 ? -0.956 0.918 18.708 1.00 91.88 193 PRO A C 1
ATOM 1579 O O . PRO A 1 193 ? -1.881 1.513 18.136 1.00 91.88 193 PRO A O 1
ATOM 1582 N N . PRO A 1 194 ? -0.728 1.049 20.023 1.00 89.06 194 PRO A N 1
ATOM 1583 C CA . PRO A 1 194 ? -1.427 2.032 20.827 1.00 89.06 194 PRO A CA 1
ATOM 1584 C C . PRO A 1 194 ? -1.021 3.457 20.402 1.00 89.06 194 PRO A C 1
ATOM 1586 O O . PRO A 1 194 ? -0.103 3.650 19.598 1.00 89.06 194 PRO A O 1
ATOM 1589 N N . PRO A 1 195 ? -1.689 4.492 20.934 1.00 85.81 195 PRO A N 1
ATOM 1590 C CA . PRO A 1 195 ? -1.482 5.863 20.489 1.00 85.81 195 PRO A CA 1
ATOM 1591 C C . PRO A 1 195 ? -0.056 6.333 20.793 1.00 85.81 195 PRO A C 1
ATOM 1593 O O . PRO A 1 195 ? 0.312 6.581 21.943 1.00 85.81 195 PRO A O 1
ATOM 1596 N N . TYR A 1 196 ? 0.751 6.447 19.743 1.00 86.81 196 TYR A N 1
ATOM 1597 C CA . TYR A 1 196 ? 2.169 6.781 19.818 1.00 86.81 196 TYR A CA 1
ATOM 1598 C C . TYR A 1 196 ? 2.488 8.190 19.304 1.00 86.81 196 TYR A C 1
ATOM 1600 O O . TYR A 1 196 ? 1.642 8.878 18.725 1.00 86.81 196 TYR A O 1
ATOM 1608 N N . SER A 1 197 ? 3.725 8.637 19.552 1.00 92.44 197 SER A N 1
ATOM 1609 C CA . SER A 1 197 ? 4.308 9.764 18.820 1.00 92.44 197 SER A CA 1
ATOM 1610 C C . SER A 1 197 ? 4.611 9.344 17.383 1.00 92.44 197 SER A C 1
ATOM 1612 O O . SER A 1 197 ? 4.728 8.151 17.088 1.00 92.44 197 SER A O 1
ATOM 1614 N N . TYR A 1 198 ? 4.764 10.319 16.490 1.00 93.81 198 TYR A N 1
ATOM 1615 C CA . TYR A 1 198 ? 5.016 10.053 15.075 1.00 93.81 198 TYR A CA 1
ATOM 1616 C C . TYR A 1 198 ? 6.230 9.132 14.853 1.00 93.81 198 TYR A C 1
ATOM 1618 O O . TYR A 1 198 ? 6.133 8.139 14.132 1.00 93.81 198 TYR A O 1
ATOM 1626 N N . GLU A 1 199 ? 7.348 9.388 15.539 1.00 95.31 199 GLU A N 1
ATOM 1627 C CA . GLU A 1 199 ? 8.559 8.564 15.427 1.00 95.31 199 GLU A CA 1
ATOM 1628 C C . GLU A 1 199 ? 8.341 7.127 15.905 1.00 95.31 199 GLU A C 1
ATOM 1630 O O . GLU A 1 199 ? 8.851 6.193 15.291 1.00 95.31 199 GLU A O 1
ATOM 1635 N N . LYS A 1 200 ? 7.545 6.934 16.961 1.00 95.19 200 LYS A N 1
ATOM 1636 C CA . LYS A 1 200 ? 7.259 5.605 17.510 1.00 95.19 200 LYS A CA 1
ATOM 1637 C C . LYS A 1 200 ? 6.373 4.765 16.593 1.00 95.19 200 LYS A C 1
ATOM 1639 O O . LYS A 1 200 ? 6.527 3.551 16.567 1.00 95.19 200 LYS A O 1
ATOM 1644 N N . TYR A 1 201 ? 5.480 5.377 15.812 1.00 95.31 201 TYR A N 1
ATOM 1645 C CA . TYR A 1 201 ? 4.760 4.643 14.764 1.00 95.31 201 TYR A CA 1
ATOM 1646 C C . TYR A 1 201 ? 5.711 4.130 13.680 1.00 95.31 201 TYR A C 1
ATOM 1648 O O . TYR A 1 201 ? 5.564 2.999 13.220 1.00 95.31 201 TYR A O 1
ATOM 1656 N N . ILE A 1 202 ? 6.693 4.943 13.279 1.00 95.50 202 ILE A N 1
ATOM 1657 C CA . ILE A 1 202 ? 7.700 4.531 12.295 1.00 95.50 202 ILE A CA 1
ATOM 1658 C C . ILE A 1 202 ? 8.566 3.406 12.867 1.00 95.50 202 ILE A C 1
ATOM 1660 O O . ILE A 1 202 ? 8.766 2.403 12.187 1.00 95.50 202 ILE A O 1
ATOM 1664 N N . GLU A 1 203 ? 9.027 3.548 14.111 1.00 96.38 203 GLU A N 1
ATOM 1665 C CA . GLU A 1 203 ? 9.784 2.512 14.821 1.00 96.38 203 GLU A CA 1
ATOM 1666 C C . GLU A 1 203 ? 8.993 1.199 14.885 1.00 96.38 203 GLU A C 1
ATOM 1668 O O . GLU A 1 203 ? 9.502 0.171 14.453 1.00 96.38 203 GLU A O 1
ATOM 1673 N N . HIS A 1 204 ? 7.715 1.248 15.284 1.00 95.56 204 HIS A N 1
ATOM 1674 C CA . HIS A 1 204 ? 6.820 0.084 15.314 1.00 95.56 204 HIS A CA 1
ATOM 1675 C C . HIS A 1 204 ? 6.720 -0.614 13.953 1.00 95.56 204 HIS A C 1
ATOM 1677 O O . HIS A 1 204 ? 6.808 -1.836 13.869 1.00 95.56 204 HIS A O 1
ATOM 1683 N N . ILE A 1 205 ? 6.583 0.140 12.856 1.00 95.31 205 ILE A N 1
ATOM 1684 C CA . ILE A 1 205 ? 6.577 -0.444 11.504 1.00 95.31 205 ILE A CA 1
ATOM 1685 C C . ILE A 1 205 ? 7.921 -1.116 11.197 1.00 95.31 205 ILE A C 1
ATOM 1687 O O . ILE A 1 205 ? 7.955 -2.153 10.540 1.00 95.31 205 ILE A O 1
ATOM 1691 N N . GLU A 1 206 ? 9.043 -0.545 11.628 1.00 93.94 206 GLU A N 1
ATOM 1692 C CA . GLU A 1 206 ? 10.366 -1.087 11.325 1.00 93.94 206 GLU A CA 1
ATOM 1693 C C . GLU A 1 206 ? 10.710 -2.351 12.114 1.00 93.94 206 GLU A C 1
ATOM 1695 O O . GLU A 1 206 ? 11.327 -3.254 11.524 1.00 93.94 206 GLU A O 1
ATOM 1700 N N . THR A 1 207 ? 10.317 -2.394 13.391 1.00 93.38 207 THR A N 1
ATOM 1701 C CA . THR A 1 207 ? 10.680 -3.433 14.362 1.00 93.38 207 THR A CA 1
ATOM 1702 C C . THR A 1 207 ? 9.640 -4.541 14.471 1.00 93.38 207 THR A C 1
ATOM 1704 O O . THR A 1 207 ? 10.021 -5.709 14.481 1.00 93.38 207 THR A O 1
ATOM 1707 N N . GLU A 1 208 ? 8.349 -4.199 14.515 1.00 93.25 208 GLU A N 1
ATOM 1708 C CA . GLU A 1 208 ? 7.267 -5.158 14.776 1.00 93.25 208 GLU A CA 1
ATOM 1709 C C . GLU A 1 208 ? 6.673 -5.743 13.494 1.00 93.25 208 GLU A C 1
ATOM 1711 O O . GLU A 1 208 ? 6.137 -6.846 13.533 1.00 93.25 208 GLU A O 1
ATOM 1716 N N . CYS A 1 209 ? 6.755 -5.051 12.345 1.00 91.88 209 CYS A N 1
ATOM 1717 C CA . CYS A 1 209 ? 6.224 -5.593 11.090 1.00 91.88 209 CYS A CA 1
ATOM 1718 C C . CYS A 1 209 ? 6.993 -6.867 10.693 1.00 91.88 209 CYS A C 1
ATOM 1720 O O . CYS A 1 209 ? 8.176 -6.773 10.331 1.00 91.88 209 CYS A O 1
ATOM 1722 N N . PRO A 1 210 ? 6.336 -8.046 10.675 1.00 87.56 210 PRO A N 1
ATOM 1723 C CA . PRO A 1 210 ? 6.993 -9.305 10.369 1.00 87.56 210 PRO A CA 1
ATOM 1724 C C . PRO A 1 210 ? 7.550 -9.335 8.949 1.00 87.56 210 PRO A C 1
ATOM 1726 O O . PRO A 1 210 ? 7.167 -8.546 8.074 1.00 87.56 210 PRO A O 1
ATOM 1729 N N . GLN A 1 211 ? 8.422 -10.314 8.698 1.00 85.50 211 GLN A N 1
ATOM 1730 C CA . GLN A 1 211 ? 8.802 -10.644 7.333 1.00 85.50 211 GLN A CA 1
ATOM 1731 C C . GLN A 1 211 ? 7.546 -10.957 6.519 1.00 85.50 211 GLN A C 1
ATOM 1733 O O . GLN A 1 211 ? 6.615 -11.622 6.977 1.00 85.50 211 GLN A O 1
ATOM 1738 N N . GLU A 1 212 ? 7.541 -10.456 5.293 1.00 85.69 212 GLU A N 1
ATOM 1739 C CA . GLU A 1 212 ? 6.425 -10.634 4.395 1.00 85.69 212 GLU A CA 1
ATOM 1740 C C . GLU A 1 212 ? 6.101 -12.112 4.154 1.00 85.69 212 GLU A C 1
ATOM 1742 O O . GLU A 1 212 ? 6.966 -12.916 3.814 1.00 85.69 212 GLU A O 1
ATOM 1747 N N . THR A 1 213 ? 4.818 -12.433 4.283 1.00 89.62 213 THR A N 1
ATOM 1748 C CA . THR A 1 213 ? 4.243 -13.754 4.045 1.00 89.62 213 THR A CA 1
ATOM 1749 C C . THR A 1 213 ? 2.871 -13.584 3.385 1.00 89.62 213 THR A C 1
ATOM 1751 O O . THR A 1 213 ? 2.205 -12.580 3.649 1.00 89.62 213 THR A O 1
ATOM 1754 N N . PRO A 1 214 ? 2.383 -14.534 2.561 1.00 90.88 214 PRO A N 1
ATOM 1755 C CA . PRO A 1 214 ? 1.016 -14.496 2.028 1.00 90.88 214 PRO A CA 1
ATOM 1756 C C . PRO A 1 214 ? -0.070 -14.284 3.091 1.00 90.88 214 PRO A C 1
ATOM 1758 O O . PRO A 1 214 ? -1.089 -13.656 2.810 1.00 90.88 214 PRO A O 1
ATOM 1761 N N . LEU A 1 215 ? 0.169 -14.743 4.324 1.00 90.56 215 LEU A N 1
ATOM 1762 C CA . LEU A 1 215 ? -0.747 -14.564 5.456 1.00 90.56 215 LEU A CA 1
ATOM 1763 C C . LEU A 1 215 ? -0.950 -13.092 5.822 1.00 90.56 215 LEU A C 1
ATOM 1765 O O . LEU A 1 215 ? -2.052 -12.704 6.191 1.00 90.56 215 LEU A O 1
ATOM 1769 N N . ALA A 1 21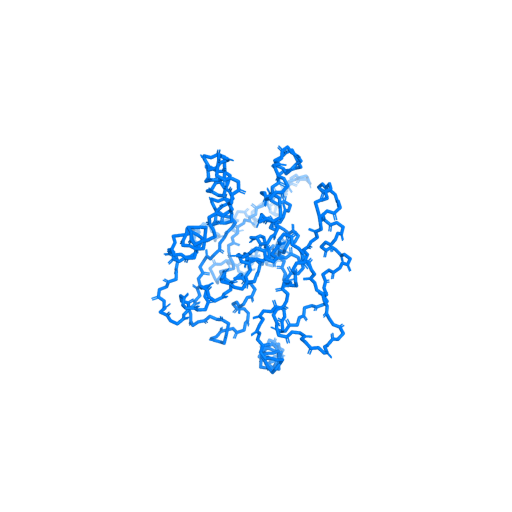6 ? 0.074 -12.255 5.634 1.00 90.75 216 ALA A N 1
ATOM 1770 C CA . ALA A 1 216 ? -0.018 -10.810 5.827 1.00 90.75 216 ALA A CA 1
ATOM 1771 C C . ALA A 1 216 ? -1.038 -10.161 4.878 1.00 90.75 216 ALA A C 1
ATOM 1773 O O . ALA A 1 216 ? -1.503 -9.051 5.116 1.00 90.75 216 ALA A O 1
ATOM 1774 N N . PHE A 1 217 ? -1.394 -10.874 3.809 1.00 92.50 217 PHE A N 1
ATOM 1775 C CA . PHE A 1 217 ? -2.424 -10.524 2.847 1.00 92.50 217 PHE A CA 1
ATOM 1776 C C . PHE A 1 217 ? -3.626 -11.472 2.945 1.00 92.50 217 PHE A C 1
ATOM 1778 O O . PHE A 1 217 ? -4.369 -11.581 1.983 1.00 92.50 217 PHE A O 1
ATOM 1785 N N . GLY A 1 218 ? -3.828 -12.224 4.028 1.00 91.31 218 GLY A N 1
ATOM 1786 C CA . GLY A 1 218 ? -4.933 -13.190 4.142 1.00 91.31 218 GLY A CA 1
ATOM 1787 C C . GLY A 1 218 ? -4.980 -14.251 3.044 1.00 91.31 218 GLY A C 1
ATOM 1788 O O . GLY A 1 218 ? -6.044 -14.775 2.728 1.00 91.31 218 GLY A O 1
ATOM 1789 N N . MET A 1 219 ? -3.834 -14.552 2.431 1.00 92.12 219 MET A N 1
ATOM 1790 C CA . MET A 1 219 ? -3.703 -15.568 1.394 1.00 92.12 219 MET A CA 1
ATOM 1791 C C . MET A 1 219 ? -3.093 -16.841 1.970 1.00 92.12 219 MET A C 1
ATOM 1793 O O . MET A 1 219 ? -2.282 -16.818 2.897 1.00 92.12 219 MET A O 1
ATOM 1797 N N . HIS A 1 220 ? -3.444 -17.975 1.367 1.00 91.56 220 HIS A N 1
ATOM 1798 C CA . HIS A 1 220 ? -2.829 -19.250 1.709 1.00 91.56 220 HIS A CA 1
ATOM 1799 C C . HIS A 1 220 ? -1.314 -19.222 1.396 1.00 91.56 220 HIS A C 1
ATOM 1801 O O . HIS A 1 220 ? -0.945 -18.736 0.324 1.00 91.56 220 HIS A O 1
ATOM 1807 N N . PRO A 1 221 ? -0.430 -19.791 2.246 1.00 90.00 221 PRO A N 1
ATOM 1808 C CA . PRO A 1 221 ? 1.025 -19.798 2.030 1.00 90.00 221 PRO A CA 1
ATOM 1809 C C . PRO A 1 221 ? 1.480 -20.303 0.650 1.00 90.00 221 PRO A C 1
ATOM 1811 O O . PRO A 1 221 ? 2.457 -19.810 0.099 1.00 90.00 221 PRO A O 1
ATOM 1814 N N . ASN A 1 222 ? 0.728 -21.222 0.037 1.00 90.88 222 ASN A N 1
ATOM 1815 C CA . ASN A 1 222 ? 0.997 -21.702 -1.328 1.00 90.88 222 ASN A CA 1
ATOM 1816 C C . ASN A 1 222 ? 0.997 -20.592 -2.395 1.00 90.88 222 ASN A C 1
ATOM 1818 O O . ASN A 1 222 ? 1.595 -20.785 -3.448 1.00 90.88 222 ASN A O 1
ATOM 1822 N N . ALA A 1 223 ? 0.365 -19.439 -2.147 1.00 91.50 223 ALA A N 1
ATOM 1823 C CA . ALA A 1 223 ? 0.426 -18.303 -3.066 1.00 91.50 223 ALA A CA 1
ATOM 1824 C C . ALA A 1 223 ? 1.865 -17.799 -3.271 1.00 91.50 223 ALA A C 1
ATOM 1826 O O . ALA A 1 223 ? 2.186 -17.296 -4.346 1.00 91.50 223 ALA A O 1
ATOM 1827 N N . GLU A 1 224 ? 2.744 -17.968 -2.275 1.00 90.56 224 GLU A N 1
ATOM 1828 C CA . GLU A 1 224 ? 4.163 -17.645 -2.431 1.00 90.56 224 GLU A CA 1
ATOM 1829 C C . GLU A 1 224 ? 4.876 -18.623 -3.366 1.00 90.56 224 GLU A C 1
ATOM 1831 O O . GLU A 1 224 ? 5.721 -18.187 -4.139 1.00 90.56 224 GLU A O 1
ATOM 1836 N N . ILE A 1 225 ? 4.520 -19.912 -3.353 1.00 91.00 225 ILE A N 1
ATOM 1837 C CA . ILE A 1 225 ? 5.160 -20.922 -4.211 1.00 91.00 225 ILE A CA 1
ATOM 1838 C C . ILE A 1 225 ? 4.996 -20.528 -5.680 1.00 91.00 225 ILE A C 1
ATOM 1840 O O . ILE A 1 225 ? 5.993 -20.351 -6.376 1.00 91.00 225 ILE A O 1
ATOM 1844 N N . ASP A 1 226 ? 3.757 -20.295 -6.121 1.00 88.19 226 ASP A N 1
ATOM 1845 C CA . ASP A 1 226 ? 3.460 -19.902 -7.504 1.00 88.19 226 ASP A CA 1
ATOM 1846 C C . ASP A 1 226 ? 4.171 -18.591 -7.887 1.00 88.19 226 ASP A C 1
ATOM 1848 O O . ASP A 1 226 ? 4.759 -18.487 -8.967 1.00 88.19 226 ASP A O 1
ATOM 1852 N N . PHE A 1 227 ? 4.164 -17.599 -6.988 1.00 89.56 227 PHE A N 1
ATOM 1853 C CA . PHE A 1 227 ? 4.848 -16.320 -7.193 1.00 89.56 227 PHE A CA 1
ATOM 1854 C C . PHE A 1 227 ? 6.360 -16.500 -7.393 1.00 89.56 227 PHE A C 1
ATOM 1856 O O . PHE A 1 227 ? 6.923 -15.999 -8.369 1.00 89.56 227 PHE A O 1
ATOM 1863 N N . ARG A 1 228 ? 7.020 -17.257 -6.508 1.00 91.50 228 ARG A N 1
ATOM 1864 C CA . ARG A 1 228 ? 8.464 -17.525 -6.578 1.00 91.50 228 ARG A CA 1
ATOM 1865 C C . ARG A 1 228 ? 8.820 -18.341 -7.814 1.00 91.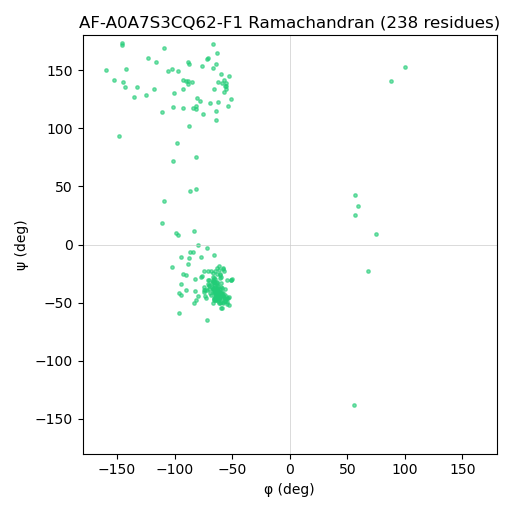50 228 ARG A C 1
ATOM 1867 O O . ARG A 1 228 ? 9.793 -18.020 -8.489 1.00 91.50 228 ARG A O 1
ATOM 1874 N N . THR A 1 229 ? 8.020 -19.352 -8.151 1.00 92.81 229 THR A N 1
ATOM 1875 C CA . THR A 1 229 ? 8.217 -20.149 -9.367 1.00 92.81 229 THR A CA 1
ATOM 1876 C C . THR A 1 229 ? 8.172 -19.268 -10.613 1.00 92.81 229 THR A C 1
ATOM 1878 O O . THR A 1 229 ? 9.049 -19.388 -11.469 1.00 92.81 229 THR A O 1
ATOM 1881 N N . GLN A 1 230 ? 7.219 -18.338 -10.699 1.00 90.06 230 GLN A N 1
ATOM 1882 C CA . GLN A 1 230 ? 7.129 -17.423 -11.834 1.00 90.06 230 GLN A CA 1
ATOM 1883 C C . GLN A 1 230 ? 8.337 -16.478 -11.921 1.00 90.06 230 GLN A C 1
ATOM 1885 O O . GLN A 1 230 ? 8.881 -16.306 -13.013 1.00 90.06 230 GLN A O 1
ATOM 1890 N N . GLN A 1 231 ? 8.803 -15.930 -10.791 1.00 90.56 231 GLN A N 1
ATOM 1891 C CA . GLN A 1 231 ? 10.027 -15.118 -10.747 1.00 90.56 231 GLN A CA 1
ATOM 1892 C C . GLN A 1 231 ? 11.254 -15.908 -11.222 1.00 90.56 231 GLN A C 1
ATOM 1894 O O . GLN A 1 231 ? 12.055 -15.396 -12.002 1.00 90.56 231 GLN A O 1
ATOM 1899 N N . CYS A 1 232 ? 11.392 -17.169 -10.798 1.00 94.44 232 CYS A N 1
ATOM 1900 C CA . CYS A 1 232 ? 12.477 -18.036 -11.256 1.00 94.44 232 CYS A CA 1
ATOM 1901 C C . CYS A 1 232 ? 12.409 -18.284 -12.767 1.00 94.44 232 CYS A C 1
ATOM 1903 O O . CYS A 1 232 ? 13.429 -18.197 -13.443 1.00 94.44 232 CYS A O 1
ATOM 1905 N N . ILE A 1 233 ? 11.223 -18.570 -13.313 1.00 94.31 233 ILE A N 1
ATOM 1906 C CA . ILE A 1 233 ? 11.041 -18.783 -14.756 1.00 94.31 233 ILE A CA 1
ATOM 1907 C C . ILE A 1 233 ? 11.403 -17.519 -15.544 1.00 94.31 233 ILE A C 1
ATOM 1909 O O . ILE A 1 233 ? 12.067 -17.612 -16.575 1.00 94.31 233 ILE A O 1
ATOM 1913 N N . GLU A 1 234 ? 10.980 -16.344 -15.077 1.00 92.62 234 GLU A N 1
ATOM 1914 C CA . GLU A 1 234 ? 11.315 -15.068 -15.710 1.00 92.62 234 GLU A CA 1
ATOM 1915 C C . GLU A 1 234 ? 12.823 -14.803 -15.679 1.00 92.62 234 GLU A C 1
ATOM 1917 O O . GLU A 1 234 ? 13.404 -14.485 -16.715 1.00 92.62 234 GLU A O 1
ATOM 1922 N N . LEU A 1 235 ? 13.476 -15.053 -14.541 1.00 94.12 235 LEU A N 1
ATOM 1923 C CA . LEU A 1 235 ? 14.930 -14.970 -14.425 1.00 94.12 235 LEU A CA 1
ATOM 1924 C C . LEU A 1 235 ? 15.635 -15.919 -15.404 1.00 94.12 235 LEU A C 1
ATOM 1926 O O . LEU A 1 235 ? 16.552 -15.499 -16.102 1.00 94.12 235 LEU A O 1
ATOM 1930 N N . PHE A 1 236 ? 15.199 -17.177 -15.508 1.00 94.50 236 PHE A N 1
ATOM 1931 C CA . PHE A 1 236 ? 15.801 -18.128 -16.447 1.00 94.50 236 PHE A CA 1
ATOM 1932 C C . PHE A 1 236 ? 15.635 -17.706 -17.906 1.00 94.50 236 PHE A C 1
ATOM 1934 O O . PHE A 1 236 ? 16.550 -17.919 -18.694 1.00 94.50 236 PHE A O 1
ATOM 1941 N N . ARG A 1 237 ? 14.514 -17.074 -18.268 1.00 93.75 237 ARG A N 1
ATOM 1942 C CA . ARG A 1 237 ? 14.324 -16.519 -19.617 1.00 93.75 237 ARG A CA 1
ATOM 1943 C C . ARG A 1 237 ? 15.258 -15.350 -19.913 1.00 93.75 237 ARG A C 1
ATOM 1945 O O . ARG A 1 237 ? 15.604 -15.165 -21.068 1.00 93.75 237 ARG A O 1
ATOM 1952 N N . LEU A 1 238 ? 15.646 -14.568 -18.904 1.00 90.62 238 LEU A N 1
ATOM 1953 C CA . LEU A 1 238 ? 16.608 -13.470 -19.066 1.00 90.62 238 LEU A CA 1
ATOM 1954 C C . LEU A 1 238 ? 18.052 -13.964 -19.239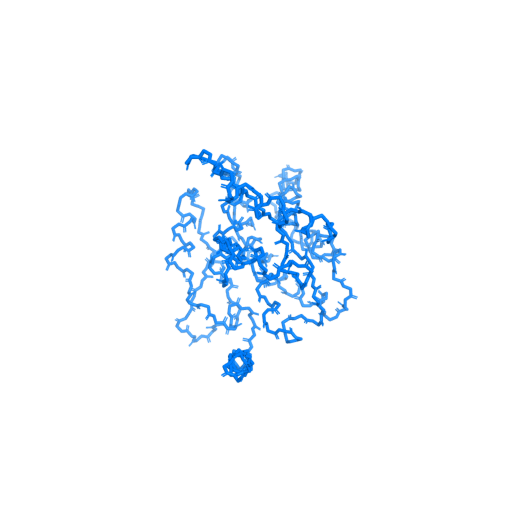 1.00 90.62 238 LEU A C 1
ATOM 1956 O O . LEU A 1 238 ? 18.885 -13.219 -19.745 1.00 90.62 238 LEU A O 1
ATOM 1960 N N . LEU A 1 239 ? 18.353 -15.184 -18.783 1.00 85.94 239 LEU A N 1
ATOM 1961 C CA . LEU A 1 239 ? 19.681 -15.797 -18.886 1.00 85.94 239 LEU A CA 1
ATOM 1962 C C . LEU A 1 239 ? 19.910 -16.557 -20.206 1.00 85.94 239 LEU A C 1
ATOM 1964 O O . LEU A 1 239 ? 21.044 -16.962 -20.461 1.00 85.94 239 LEU A O 1
ATOM 1968 N N . GLN A 1 240 ? 18.857 -16.791 -20.995 1.00 64.50 240 GLN A N 1
ATOM 1969 C CA . GLN A 1 240 ? 18.910 -17.437 -22.315 1.00 64.50 240 GLN A CA 1
ATOM 1970 C C . GLN A 1 240 ? 19.152 -16.413 -23.422 1.00 64.50 240 GLN A C 1
ATOM 1972 O O . GLN A 1 240 ? 19.920 -16.753 -24.349 1.00 64.50 240 GLN A O 1
#

Nearest PDB structures (foldseek):
  7kek-assembly1_B  TM=9.209E-01  e=1.090E-19  Tetrahymena thermophila
  8glv-assembly1_Mm  TM=8.944E-01  e=5.245E-10  Chlamydomonas reinhardtii
  7z8l-assembly1_f  TM=8.614E-01  e=8.461E-09  Homo sapiens
  7z8f-assembly1_f  TM=8.522E-01  e=2.138E-08  Homo sapiens
  3vkg-assembly2_A  TM=8.836E-01  e=2.223E-07  Dictyostelium discoideum

Foldseek 3Di:
DLVVLVVVLVVVVVCVVVDDDPPDDDDDDDDDDPSHDPSVVVPDDDDDDDQDADQLSQLLVLLVVDDLVRQPPDDQVLNLVLSLLSSLLSLLVRLCLLPCQSPVDDFPRDSVLSVVLSVCSVVVCVVCVVVVDDPLVVSLCCSLCPSRVVRDDDPVRSVLSSVLSVQQRDPCSQVFDFNQPPQPPHPATQTRDGRDRSVVSSVSSVPRVDDDAVSSSPHDRCSVVVSVVVVVVVVVVVVD

Mean predicted aligned error: 6.53 Å

pLDDT: mean 90.81, std 6.09, range [60.59, 97.44]

Secondary structure (DSSP, 8-state):
-HHHHHHHHHHHHHHHHH---TT--------S-TTS-HHHHHHS-----PPPPSHHHHHHHHHTTS-HHHHHTS-HHHHHHHHHHHHHHHHHHHGGGGGGGT-SS-----HHHHHHHHHHHHHHHHHTGGG-S--HHHHHHIIIIIITTTT--SHHHHHHHHHHHHHHSSGGGGGT-B-STT-TTSS---BPPPS--HHHHHHHHHHTSPPP-GGGGT--THHHHHHHHHHHHHHHHH--

Radius of gyration: 22.49 Å; Cα contacts (8 Å, |Δi|>4): 206; chains: 1; bounding box: 56×43×54 Å